Protein AF-A0A0M3KGX0-F1 (afdb_monomer_lite)

Secondary structure (DSSP, 8-state):
------------S----SS------HHHHHHHHHHHHHHHHHHHTT------------------TTTT--TTSTTS-------HHHHHHHHHHHHHHHHHHHHHHTT-S---TTS------S-----S--HHHHHHHH-HHHHHHHHHHHHHHHHHHTT-GGGHHHHHHHHHHHHHHTGGGHHHHHHHHHTT-

Structure (mmCIF, N/CA/C/O backbone):
data_AF-A0A0M3KGX0-F1
#
_entry.id   AF-A0A0M3KGX0-F1
#
loop_
_atom_site.group_PDB
_atom_site.id
_atom_site.type_symbol
_atom_site.label_atom_id
_atom_site.label_alt_id
_atom_site.label_comp_id
_atom_site.label_asym_id
_atom_site.label_entity_id
_atom_site.label_seq_id
_atom_site.pdbx_PDB_ins_code
_atom_site.Cartn_x
_atom_site.Cartn_y
_atom_site.Cartn_z
_atom_site.occupancy
_atom_site.B_iso_or_equiv
_atom_site.auth_seq_id
_atom_site.auth_comp_id
_atom_site.auth_asym_id
_atom_site.auth_atom_id
_atom_site.pdbx_PDB_model_num
ATOM 1 N N . MET A 1 1 ? 49.778 -1.539 -77.500 1.00 35.03 1 MET A N 1
ATOM 2 C CA . MET A 1 1 ? 50.797 -0.514 -77.799 1.00 35.03 1 MET A CA 1
ATOM 3 C C . MET A 1 1 ? 50.039 0.807 -77.758 1.00 35.03 1 MET A C 1
ATOM 5 O O . MET A 1 1 ? 49.103 0.927 -78.533 1.00 35.03 1 MET A O 1
ATOM 9 N N . SER A 1 2 ? 50.052 1.525 -76.624 1.00 33.16 2 SER A N 1
ATOM 10 C CA . SER A 1 2 ? 50.999 2.624 -76.301 1.00 33.16 2 SER A CA 1
ATOM 11 C C . SER A 1 2 ? 50.902 3.749 -77.341 1.00 33.16 2 SER A C 1
ATOM 13 O O . SER A 1 2 ? 50.907 3.455 -78.527 1.00 33.16 2 SER A O 1
ATOM 15 N N . ASP A 1 3 ? 50.888 5.039 -77.052 1.00 30.94 3 ASP A N 1
ATOM 16 C CA . ASP A 1 3 ? 50.922 5.850 -75.839 1.00 30.94 3 ASP A CA 1
ATOM 17 C C . ASP A 1 3 ? 50.819 7.296 -76.376 1.00 30.94 3 ASP A C 1
ATOM 19 O O . ASP A 1 3 ? 51.399 7.577 -77.419 1.00 30.94 3 ASP A O 1
ATOM 23 N N . THR A 1 4 ? 50.150 8.191 -75.646 1.00 39.16 4 THR A N 1
ATOM 24 C CA . THR A 1 4 ? 50.372 9.659 -75.628 1.00 39.16 4 THR A CA 1
ATOM 25 C C . THR A 1 4 ? 50.234 10.543 -76.887 1.00 39.16 4 THR A C 1
ATOM 27 O O . THR A 1 4 ? 50.700 10.245 -77.974 1.00 39.16 4 THR A O 1
ATOM 30 N N . GLU A 1 5 ? 49.694 11.742 -76.618 1.00 36.19 5 GLU A N 1
ATOM 31 C CA . GLU A 1 5 ? 49.796 12.999 -77.384 1.00 36.19 5 GLU A CA 1
ATOM 32 C C . GLU A 1 5 ? 48.920 13.165 -78.635 1.00 36.19 5 GLU A C 1
ATOM 34 O O . GLU A 1 5 ? 49.317 12.801 -79.728 1.00 36.19 5 GLU A O 1
ATOM 39 N N . VAL A 1 6 ? 47.780 13.860 -78.485 1.00 40.66 6 VAL A N 1
ATOM 40 C CA . VAL A 1 6 ? 47.602 15.207 -79.072 1.00 40.66 6 VAL A CA 1
ATOM 41 C C . VAL A 1 6 ? 46.699 16.023 -78.141 1.00 40.66 6 VAL A C 1
ATOM 43 O O . VAL A 1 6 ? 45.483 15.853 -78.065 1.00 40.66 6 VAL A O 1
ATOM 46 N N . VAL A 1 7 ? 47.350 16.892 -77.379 1.00 42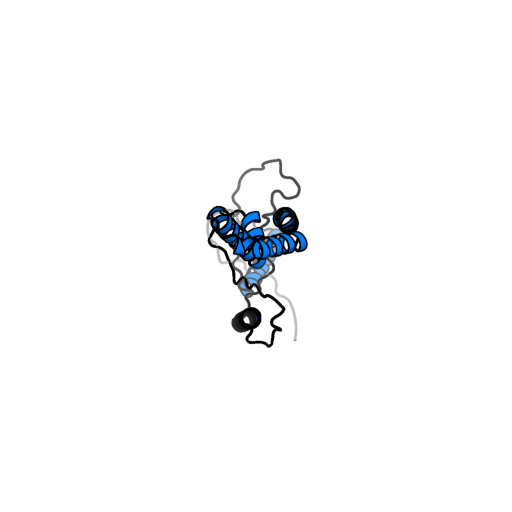.41 7 VAL A N 1
ATOM 47 C CA . VAL A 1 7 ? 46.766 18.057 -76.719 1.00 42.41 7 VAL A CA 1
ATOM 48 C C . VAL A 1 7 ? 46.557 19.122 -77.807 1.00 42.41 7 VAL A C 1
ATOM 50 O O . VAL A 1 7 ? 47.391 19.238 -78.697 1.00 42.41 7 VAL A O 1
ATOM 53 N N . VAL A 1 8 ? 45.497 19.926 -77.671 1.00 42.62 8 VAL A N 1
ATOM 54 C CA . VAL A 1 8 ? 45.170 21.134 -78.463 1.00 42.62 8 VAL A CA 1
ATOM 55 C C . VAL A 1 8 ? 44.548 20.887 -79.849 1.00 42.62 8 VAL A C 1
ATOM 57 O O . VAL A 1 8 ? 45.267 20.711 -80.818 1.00 42.62 8 VAL A O 1
ATOM 60 N N . ASP A 1 9 ? 43.213 20.952 -79.960 1.00 32.41 9 ASP A N 1
ATOM 61 C CA . ASP A 1 9 ? 42.569 21.922 -80.870 1.00 32.41 9 ASP A CA 1
ATOM 62 C C . ASP A 1 9 ? 41.029 21.945 -80.773 1.00 32.41 9 ASP A C 1
ATOM 64 O O . ASP A 1 9 ? 40.364 20.914 -80.839 1.00 32.41 9 ASP A O 1
ATOM 68 N N . GLY A 1 10 ? 40.486 23.164 -80.637 1.00 36.91 10 GLY A N 1
ATOM 69 C CA . GLY A 1 10 ? 39.091 23.569 -80.885 1.00 36.91 10 GLY A CA 1
ATOM 70 C C . GLY A 1 10 ? 38.057 23.125 -79.840 1.00 36.91 10 GLY A C 1
ATOM 71 O O . GLY A 1 10 ? 37.440 22.079 -79.974 1.00 36.91 10 GLY A O 1
ATOM 72 N N . VAL A 1 11 ? 37.723 23.849 -78.763 1.00 41.97 11 VAL A N 1
ATOM 73 C CA . VAL A 1 11 ? 37.538 25.306 -78.615 1.00 41.97 11 VAL A CA 1
ATOM 74 C C . VAL A 1 11 ? 36.956 25.942 -79.872 1.00 41.97 11 VAL A C 1
ATOM 76 O O . VAL A 1 11 ? 37.617 26.759 -80.481 1.00 41.97 11 VAL A O 1
ATOM 79 N N . ASP A 1 12 ? 35.763 25.518 -80.289 1.00 40.25 12 ASP A N 1
ATOM 80 C CA . ASP A 1 12 ? 34.835 26.351 -81.068 1.00 40.25 12 ASP A CA 1
ATOM 81 C C . ASP A 1 12 ? 33.535 25.588 -81.310 1.00 40.25 12 ASP A C 1
ATOM 83 O O . ASP A 1 12 ? 33.387 24.873 -82.298 1.00 40.25 12 ASP A O 1
ATOM 87 N N . LYS A 1 13 ? 32.599 25.713 -80.366 1.00 40.28 13 LYS A N 1
ATOM 88 C CA . LYS A 1 13 ? 31.140 25.704 -80.581 1.00 40.28 13 LYS A CA 1
ATOM 89 C C . LYS A 1 13 ? 30.462 25.569 -79.231 1.00 40.28 13 LYS A C 1
ATOM 91 O O . LYS A 1 13 ? 30.279 24.466 -78.737 1.00 40.28 13 LYS A O 1
ATOM 96 N N . LEU A 1 14 ? 30.133 26.718 -78.652 1.00 37.88 14 LEU A N 1
ATOM 97 C CA . LEU A 1 14 ? 28.932 26.996 -77.857 1.00 37.88 14 LEU A CA 1
ATOM 98 C C . LEU A 1 14 ? 29.085 28.437 -77.355 1.00 37.88 14 LEU A C 1
ATOM 100 O O . LEU A 1 14 ? 29.421 28.694 -76.205 1.00 37.88 14 LEU A O 1
ATOM 104 N N . GLN A 1 15 ? 28.906 29.392 -78.269 1.00 35.38 15 GLN A N 1
ATOM 105 C CA . GLN A 1 15 ? 28.692 30.781 -77.884 1.00 35.38 15 GLN A CA 1
ATOM 106 C C . GLN A 1 15 ? 27.232 30.917 -77.445 1.00 35.38 15 GLN A C 1
ATOM 108 O O . GLN A 1 15 ? 26.326 30.872 -78.276 1.00 35.38 15 GLN A O 1
ATOM 113 N N . LEU A 1 16 ? 27.012 31.091 -76.143 1.00 41.66 16 LEU A N 1
ATOM 114 C CA . LEU A 1 16 ? 25.777 31.651 -75.604 1.00 41.66 16 LEU A CA 1
ATOM 115 C C . LEU A 1 16 ? 26.066 33.090 -75.177 1.00 41.66 16 LEU A C 1
ATOM 117 O O . LEU A 1 16 ? 27.018 33.375 -74.457 1.00 41.66 16 LEU A O 1
ATOM 121 N N . HIS A 1 17 ? 25.270 34.005 -75.718 1.00 34.34 17 HIS A N 1
ATOM 122 C CA . HIS A 1 17 ? 25.366 35.439 -75.499 1.00 34.34 17 HIS A CA 1
ATOM 123 C C . HIS A 1 17 ? 24.958 35.810 -74.064 1.00 34.34 17 HIS A C 1
ATOM 125 O O . HIS A 1 17 ? 23.839 35.512 -73.655 1.00 34.34 17 HIS A O 1
ATOM 131 N N . GLY A 1 18 ? 25.823 36.546 -73.355 1.00 31.48 18 GLY A N 1
ATOM 132 C CA . GLY A 1 18 ? 25.433 37.383 -72.212 1.00 31.48 18 GLY A CA 1
ATOM 133 C C . GLY A 1 18 ? 26.230 37.180 -70.918 1.00 31.48 18 GLY A C 1
ATOM 134 O O . GLY A 1 18 ? 25.860 36.364 -70.089 1.00 31.48 18 GLY A O 1
ATOM 135 N N . GLY A 1 19 ? 27.242 38.030 -70.693 1.00 32.56 19 GLY A N 1
ATOM 136 C CA . GLY A 1 19 ? 27.666 38.446 -69.345 1.00 32.56 19 GLY A CA 1
ATOM 137 C C . GLY A 1 19 ? 28.838 37.702 -68.680 1.00 32.56 19 GLY A C 1
ATOM 138 O O . GLY A 1 19 ? 28.626 36.839 -67.845 1.00 32.56 19 GLY A O 1
ATOM 139 N N . LYS A 1 20 ? 30.074 38.162 -68.948 1.00 36.41 20 LYS A N 1
ATOM 140 C CA . LYS A 1 20 ? 31.321 37.953 -68.165 1.00 36.41 20 LYS A CA 1
ATOM 141 C C . LYS A 1 20 ? 31.563 36.525 -67.634 1.00 36.41 20 LYS A C 1
ATOM 143 O O . LYS A 1 20 ? 31.377 36.254 -66.449 1.00 36.41 20 LYS A O 1
ATOM 148 N N . ASP A 1 21 ? 32.165 35.684 -68.473 1.00 43.84 21 ASP A N 1
ATOM 149 C CA . ASP A 1 21 ? 32.795 34.418 -68.081 1.00 43.84 21 ASP A CA 1
ATOM 150 C C . ASP A 1 21 ? 33.940 34.634 -67.071 1.00 43.84 21 ASP A C 1
ATOM 152 O O . ASP A 1 21 ? 35.117 34.759 -67.425 1.00 43.84 21 ASP A O 1
ATOM 156 N N . LYS A 1 22 ? 33.626 34.651 -65.772 1.00 51.94 22 LYS A N 1
ATOM 157 C CA . LYS A 1 22 ? 34.631 34.368 -64.743 1.00 51.94 22 LYS A CA 1
ATOM 158 C C . LYS A 1 22 ? 34.926 32.872 -64.802 1.00 51.94 22 LYS A C 1
ATOM 160 O O . LYS A 1 22 ? 34.188 32.070 -64.240 1.00 51.94 22 LYS A O 1
ATOM 165 N N . LYS A 1 23 ? 36.018 32.491 -65.475 1.00 58.41 23 LYS A N 1
ATOM 166 C CA . LYS A 1 23 ? 36.598 31.147 -65.338 1.00 58.41 23 LYS A CA 1
ATOM 167 C C . LYS A 1 23 ? 36.816 30.875 -63.845 1.00 58.41 23 LYS A C 1
ATOM 169 O O . LYS A 1 23 ? 37.651 31.531 -63.224 1.00 58.41 23 LYS A O 1
ATOM 174 N N . LEU A 1 24 ? 36.043 29.944 -63.286 1.00 61.84 24 LEU A N 1
ATOM 175 C CA . LEU A 1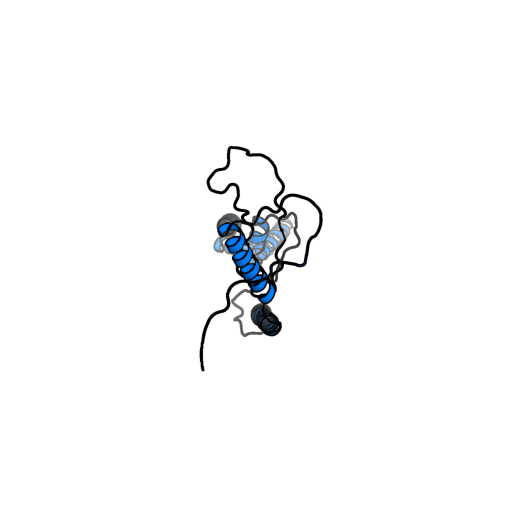 24 ? 36.152 29.515 -61.892 1.00 61.84 24 LEU A CA 1
ATOM 176 C C . LEU A 1 24 ? 37.598 29.093 -61.599 1.00 61.84 24 LEU A C 1
ATOM 178 O O . LEU A 1 24 ? 38.216 28.341 -62.357 1.00 61.84 24 LEU A O 1
ATOM 182 N N . SER A 1 25 ? 38.153 29.602 -60.501 1.00 73.81 25 SER A N 1
ATOM 183 C CA . SER A 1 25 ? 39.514 29.289 -60.070 1.00 73.81 25 SER A CA 1
ATOM 184 C C . SER A 1 25 ? 39.669 27.780 -59.854 1.00 73.81 25 SER A C 1
ATOM 186 O O . SER A 1 25 ? 38.735 27.110 -59.412 1.00 73.81 25 SER A O 1
ATOM 188 N N . ARG A 1 26 ? 40.872 27.222 -60.066 1.00 69.06 26 ARG A N 1
ATOM 189 C CA . ARG A 1 26 ? 41.179 25.803 -59.760 1.00 69.06 26 ARG A CA 1
ATOM 190 C C . ARG A 1 26 ? 40.734 25.396 -58.348 1.00 69.06 26 ARG A C 1
ATOM 192 O O . ARG A 1 26 ? 40.364 24.248 -58.118 1.00 69.06 26 ARG A O 1
ATOM 199 N N . LYS A 1 27 ? 40.753 26.343 -57.405 1.00 64.44 27 LYS A N 1
ATOM 200 C CA . LYS A 1 27 ? 40.299 26.143 -56.024 1.00 64.44 27 LYS A CA 1
ATOM 201 C C . LYS A 1 27 ? 38.776 25.998 -55.920 1.00 64.44 27 LYS A C 1
ATOM 203 O O . LYS A 1 27 ? 38.302 25.178 -55.141 1.00 64.44 27 LYS A O 1
ATOM 208 N N . GLU A 1 28 ? 38.024 26.756 -56.712 1.00 71.62 28 GLU A N 1
ATOM 209 C CA . GLU A 1 28 ? 36.558 26.709 -56.762 1.00 71.62 28 GLU A CA 1
ATOM 210 C C . GLU A 1 28 ? 36.083 25.447 -57.479 1.00 71.62 28 GLU A C 1
ATOM 212 O O . GLU A 1 28 ? 35.211 24.756 -56.961 1.00 71.62 28 GLU A O 1
ATOM 217 N N . LEU A 1 29 ? 36.743 25.067 -58.581 1.00 71.12 29 LEU A N 1
ATOM 218 C CA . LEU A 1 29 ? 36.466 23.813 -59.286 1.00 71.12 29 LEU A CA 1
ATOM 219 C C . LEU A 1 29 ? 36.665 22.591 -58.378 1.00 71.12 29 LEU A C 1
ATOM 221 O O . LEU A 1 29 ? 35.805 21.716 -58.314 1.00 71.12 29 LEU A O 1
ATOM 225 N N . LYS A 1 30 ? 37.769 22.560 -57.618 1.00 71.12 30 LYS A N 1
ATOM 226 C CA . LYS A 1 30 ? 38.059 21.470 -56.675 1.00 71.12 30 LYS A CA 1
ATOM 227 C C . LYS A 1 30 ? 37.058 21.426 -55.516 1.00 71.12 30 LYS A C 1
ATOM 229 O O . LYS A 1 30 ? 36.710 20.345 -55.049 1.00 71.12 30 LYS A O 1
ATOM 234 N N . LYS A 1 31 ? 36.575 22.586 -55.056 1.00 78.12 31 LYS A N 1
ATOM 235 C CA . LYS A 1 31 ? 35.535 22.673 -54.019 1.00 78.12 31 LYS A CA 1
ATOM 236 C C . LYS A 1 31 ? 34.187 22.163 -54.541 1.00 78.12 31 LYS A C 1
ATOM 238 O O . LYS A 1 31 ? 33.501 21.450 -53.818 1.00 78.12 31 LYS A O 1
ATOM 243 N N . LEU A 1 32 ? 33.846 22.475 -55.791 1.00 70.94 32 LEU A N 1
ATOM 244 C CA . LEU A 1 32 ? 32.617 22.023 -56.447 1.00 70.94 32 LEU A CA 1
ATOM 245 C C . LEU A 1 32 ? 32.617 20.512 -56.698 1.00 70.94 32 LEU A C 1
ATOM 247 O O . LEU A 1 32 ? 31.631 19.852 -56.394 1.00 70.94 32 LEU A O 1
ATOM 251 N N . GLN A 1 33 ? 33.737 19.958 -57.169 1.00 72.56 33 GLN A N 1
ATOM 252 C CA . GLN A 1 33 ? 33.892 18.511 -57.347 1.00 72.56 33 GLN A CA 1
ATOM 253 C C . GLN A 1 33 ? 33.759 17.762 -56.021 1.00 72.56 33 GLN A C 1
ATOM 255 O O . GLN A 1 33 ? 32.994 16.809 -55.934 1.00 72.56 33 GLN A O 1
ATOM 260 N N . LYS A 1 34 ? 34.421 18.246 -54.964 1.00 74.56 34 LYS A N 1
ATOM 261 C CA . LYS A 1 34 ? 34.350 17.620 -53.638 1.00 74.56 34 LYS A CA 1
ATOM 262 C C . LYS A 1 34 ? 32.949 17.707 -53.020 1.00 74.56 34 LYS A C 1
ATOM 264 O O . LYS A 1 34 ? 32.530 16.791 -52.322 1.00 74.56 34 LYS A O 1
ATOM 269 N N . LYS A 1 35 ? 32.219 18.797 -53.286 1.00 75.00 35 LYS A N 1
ATOM 270 C CA . LYS A 1 35 ? 30.820 18.960 -52.861 1.00 75.00 35 LYS A CA 1
ATOM 271 C C . LYS A 1 35 ? 29.890 18.010 -53.624 1.00 75.00 35 LYS A C 1
ATOM 273 O O . LYS A 1 35 ? 29.049 17.383 -52.997 1.00 75.00 35 LYS A O 1
ATOM 278 N N . ALA A 1 36 ? 30.088 17.852 -54.933 1.00 73.50 36 ALA A N 1
ATOM 279 C CA . ALA A 1 36 ? 29.306 16.935 -55.761 1.00 73.50 36 ALA A CA 1
ATOM 280 C C . ALA A 1 36 ? 29.567 15.455 -55.426 1.00 73.50 36 ALA A C 1
ATOM 282 O O . ALA A 1 36 ? 28.637 14.655 -55.435 1.00 73.50 36 ALA A O 1
ATOM 283 N N . GLU A 1 37 ? 30.810 15.083 -55.104 1.00 74.31 37 GLU A N 1
ATOM 284 C CA . GLU A 1 37 ? 31.136 13.734 -54.618 1.00 74.31 37 GLU A CA 1
ATOM 285 C C . GLU A 1 37 ? 30.447 13.437 -53.286 1.00 74.31 37 GLU A C 1
ATOM 287 O O . GLU A 1 37 ? 29.795 12.404 -53.167 1.00 74.31 37 GLU A O 1
ATOM 292 N N . TYR A 1 38 ? 30.520 14.366 -52.329 1.00 71.75 38 TYR A N 1
ATOM 293 C CA . TYR A 1 38 ? 29.843 14.230 -51.040 1.00 71.75 38 TYR A CA 1
ATOM 294 C C . TYR A 1 38 ? 28.322 14.117 -51.203 1.00 71.75 38 TYR A C 1
ATOM 296 O O . TYR A 1 38 ? 27.703 13.236 -50.625 1.00 71.75 38 TYR A O 1
ATOM 304 N N . GLU A 1 39 ? 27.710 14.955 -52.040 1.00 68.50 39 GLU A N 1
ATOM 305 C CA . GLU A 1 39 ? 26.267 14.911 -52.302 1.00 68.50 39 GLU A CA 1
ATOM 306 C C . GLU A 1 39 ? 25.841 13.587 -52.954 1.00 68.50 39 GLU A C 1
ATOM 308 O O . GLU A 1 39 ? 24.834 12.996 -52.566 1.00 68.50 39 GLU A O 1
ATOM 313 N N . LYS A 1 40 ? 26.650 13.059 -53.880 1.00 70.69 40 LYS A N 1
ATOM 314 C CA . LYS A 1 40 ? 26.420 11.748 -54.497 1.00 70.69 40 LYS A CA 1
ATOM 315 C C . LYS A 1 40 ? 26.564 10.601 -53.493 1.00 70.69 40 LYS A C 1
ATOM 317 O O . LYS A 1 40 ? 25.818 9.629 -53.579 1.00 70.69 40 LYS A O 1
ATOM 322 N N . GLU A 1 41 ? 27.493 10.713 -52.549 1.00 65.50 41 GLU A N 1
ATOM 323 C CA . GLU A 1 41 ? 27.697 9.745 -51.467 1.00 65.50 41 GLU A CA 1
ATOM 324 C C . GLU A 1 41 ? 26.542 9.777 -50.452 1.00 65.50 41 GLU A C 1
ATOM 326 O O . GLU A 1 41 ? 26.008 8.726 -50.098 1.00 65.50 41 GLU A O 1
ATOM 331 N N . VAL A 1 42 ? 26.074 10.970 -50.066 1.00 64.88 42 VAL A N 1
ATOM 332 C CA . VAL A 1 42 ? 24.893 11.134 -49.202 1.00 64.88 42 VAL A CA 1
ATOM 333 C C . VAL A 1 42 ? 23.629 10.602 -49.888 1.00 64.88 42 VAL A C 1
ATOM 335 O O . VAL A 1 42 ? 22.834 9.909 -49.252 1.00 64.88 42 VAL A O 1
ATOM 338 N N . MET A 1 43 ? 23.474 10.839 -51.194 1.00 65.69 43 MET A N 1
ATOM 339 C CA . MET A 1 43 ? 22.344 10.330 -51.976 1.00 65.69 43 MET A CA 1
ATOM 340 C C . MET A 1 43 ? 22.384 8.801 -52.137 1.00 65.69 43 MET A C 1
ATOM 342 O O . MET A 1 43 ? 21.350 8.145 -52.033 1.00 65.69 43 MET A O 1
ATOM 346 N N . ALA A 1 44 ? 23.569 8.209 -52.333 1.00 65.62 44 ALA A N 1
ATOM 347 C CA . ALA A 1 44 ? 23.747 6.754 -52.386 1.00 65.62 44 ALA A CA 1
ATOM 348 C C . ALA A 1 44 ? 23.450 6.065 -51.039 1.00 65.62 44 ALA A C 1
ATOM 350 O O . ALA A 1 44 ? 23.068 4.896 -51.017 1.00 65.62 44 ALA A O 1
ATOM 351 N N . MET A 1 45 ? 23.587 6.796 -49.930 1.00 57.69 45 MET A N 1
ATOM 352 C CA . MET A 1 45 ? 23.268 6.353 -48.568 1.00 57.69 45 MET A CA 1
ATOM 353 C C . MET A 1 45 ? 21.823 6.681 -48.141 1.00 57.69 45 MET A C 1
ATOM 355 O O . MET A 1 45 ? 21.454 6.427 -46.996 1.00 57.69 45 MET A O 1
ATOM 359 N N . GLY A 1 46 ? 20.992 7.214 -49.048 1.00 48.28 46 GLY A N 1
ATOM 360 C CA . GLY A 1 46 ? 19.566 7.472 -48.813 1.00 48.28 46 GLY A CA 1
ATOM 361 C C . GLY A 1 46 ? 19.247 8.736 -48.004 1.00 48.28 46 GLY A C 1
ATOM 362 O O . GLY A 1 46 ? 18.126 8.864 -47.515 1.00 48.28 46 GLY A O 1
ATOM 363 N N . GLY A 1 47 ? 20.201 9.661 -47.847 1.00 52.59 47 GLY A N 1
ATOM 364 C CA . GLY A 1 47 ? 19.985 10.958 -47.196 1.00 52.59 47 GLY A CA 1
ATOM 365 C C . GLY A 1 47 ? 19.491 12.039 -48.166 1.00 52.59 47 GLY A C 1
ATOM 366 O O . GLY A 1 47 ? 19.873 12.052 -49.336 1.00 52.59 47 GLY A O 1
ATOM 367 N N . HIS A 1 48 ? 18.668 12.972 -47.679 1.00 43.25 48 HIS A N 1
ATOM 368 C CA . HIS A 1 48 ? 18.279 14.183 -48.411 1.00 43.25 48 HIS A CA 1
ATOM 369 C C . HIS A 1 48 ? 19.204 15.339 -47.994 1.00 43.25 48 HIS A C 1
ATOM 371 O O . HIS A 1 48 ? 19.359 15.597 -46.802 1.00 43.25 48 HIS A O 1
ATOM 377 N N . VAL A 1 49 ? 19.843 16.014 -48.955 1.00 49.72 49 VAL A N 1
ATOM 378 C CA . VAL A 1 49 ? 20.671 17.204 -48.691 1.00 49.72 49 VAL A CA 1
ATOM 379 C C . VAL A 1 49 ? 19.825 18.443 -48.968 1.00 49.72 49 VAL A C 1
ATOM 381 O O . VAL A 1 49 ? 19.499 18.714 -50.124 1.00 49.72 49 VAL A O 1
ATOM 384 N N . ASP A 1 50 ? 19.470 19.199 -47.929 1.00 46.72 50 ASP A N 1
ATOM 385 C CA . ASP A 1 50 ? 18.836 20.504 -48.111 1.00 46.72 50 ASP A CA 1
ATOM 386 C C . ASP A 1 50 ? 19.859 21.490 -48.686 1.00 46.72 50 ASP A C 1
ATOM 388 O O . ASP A 1 50 ? 20.923 21.759 -48.118 1.00 46.72 50 ASP A O 1
ATOM 392 N N . ARG A 1 51 ? 19.555 22.009 -49.876 1.00 46.72 51 ARG A N 1
ATOM 393 C CA . ARG A 1 51 ? 20.399 22.975 -50.574 1.00 46.72 51 ARG A CA 1
ATOM 394 C C . ARG A 1 51 ? 20.217 24.342 -49.924 1.00 46.72 51 ARG A C 1
ATOM 396 O O . ARG A 1 51 ? 19.306 25.078 -50.278 1.00 46.72 51 ARG A O 1
ATOM 403 N N . GLN A 1 52 ? 21.099 24.686 -48.992 1.00 41.56 52 GLN A N 1
ATOM 404 C CA . GLN A 1 52 ? 21.169 26.045 -48.465 1.00 41.56 52 GLN A CA 1
ATOM 405 C C . GLN A 1 52 ? 21.673 26.978 -49.581 1.00 41.56 52 GLN A C 1
ATOM 407 O O . GLN A 1 52 ? 22.810 26.848 -50.046 1.00 41.56 52 GLN A O 1
ATOM 412 N N . GLU A 1 53 ? 20.793 27.847 -50.081 1.00 34.03 53 GLU A N 1
ATOM 413 C CA . GLU A 1 53 ? 21.173 28.984 -50.919 1.00 34.03 53 GLU A CA 1
ATOM 414 C C . GLU A 1 53 ? 21.806 30.046 -50.013 1.00 34.03 53 GLU A C 1
ATOM 416 O O . GLU A 1 53 ? 21.232 30.425 -48.992 1.00 34.03 53 GLU A O 1
ATOM 421 N N . ASP A 1 54 ? 23.026 30.468 -50.350 1.00 34.91 54 ASP A N 1
ATOM 422 C CA . ASP A 1 54 ? 23.767 31.481 -49.602 1.00 34.91 54 ASP A CA 1
ATOM 423 C C . ASP A 1 54 ? 23.084 32.851 -49.791 1.00 34.91 54 ASP A C 1
ATOM 425 O O . ASP A 1 54 ? 23.357 33.553 -50.768 1.00 34.91 54 ASP A O 1
ATOM 429 N N . ASP A 1 55 ? 22.189 33.226 -48.871 1.00 32.69 55 ASP A N 1
ATOM 430 C CA . ASP A 1 55 ? 21.646 34.584 -48.794 1.00 32.69 55 ASP A CA 1
ATOM 431 C C . ASP A 1 55 ? 22.683 35.545 -48.195 1.00 32.69 55 ASP A C 1
ATOM 433 O O . ASP A 1 55 ? 23.348 35.293 -47.185 1.00 32.69 55 ASP A O 1
ATOM 437 N N . SER A 1 56 ? 22.848 36.665 -48.880 1.00 39.19 56 SER A N 1
ATOM 438 C CA . SER A 1 56 ? 23.768 37.739 -48.555 1.00 39.19 56 SER A CA 1
ATOM 439 C C . SER A 1 56 ? 23.206 38.613 -47.434 1.00 39.19 56 SER A C 1
ATOM 441 O O . SER A 1 56 ? 22.318 39.421 -47.688 1.00 39.19 56 SER A O 1
ATOM 443 N N . GLY A 1 57 ? 23.767 38.555 -46.222 1.00 32.59 57 GLY A N 1
ATOM 444 C CA . GLY A 1 57 ? 23.349 39.500 -45.182 1.00 32.59 57 GLY A CA 1
ATOM 445 C C . GLY A 1 57 ? 24.050 39.391 -43.831 1.00 32.59 57 GLY A C 1
ATOM 446 O O . GLY A 1 57 ? 23.820 38.465 -43.073 1.00 32.59 57 GLY A O 1
ATOM 447 N N . GLU A 1 58 ? 24.832 40.430 -43.528 1.00 32.53 58 GLU A N 1
ATOM 448 C CA . GLU A 1 58 ? 25.087 40.995 -42.193 1.00 32.53 58 GLU A CA 1
ATOM 449 C C . GLU A 1 58 ? 25.919 40.207 -41.158 1.00 32.53 58 GLU A C 1
ATOM 451 O O . GLU A 1 58 ? 25.502 39.253 -40.508 1.00 32.53 58 GLU A O 1
ATOM 456 N N . LYS A 1 59 ? 27.117 40.750 -40.895 1.00 44.22 59 LYS A N 1
ATOM 457 C CA . LYS A 1 59 ? 27.897 40.485 -39.683 1.00 44.22 59 LYS A CA 1
ATOM 458 C C . LYS A 1 59 ? 27.152 41.041 -38.465 1.00 44.22 59 LYS A C 1
ATOM 460 O O . LYS A 1 59 ? 27.046 42.258 -38.329 1.00 44.22 59 LYS A O 1
ATOM 465 N N . LYS A 1 60 ? 26.750 40.171 -37.537 1.00 35.66 60 LYS A N 1
ATOM 466 C CA . LYS A 1 60 ? 26.527 40.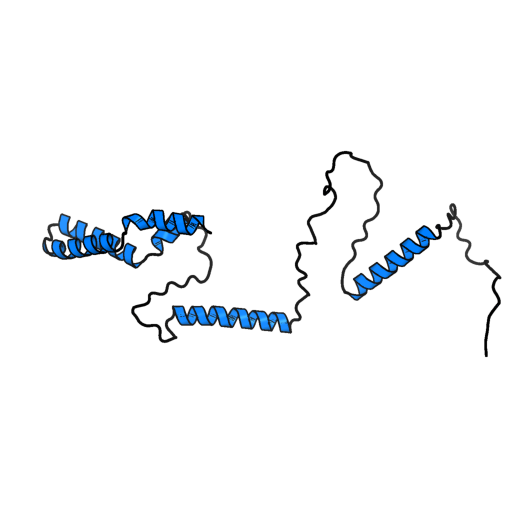550 -36.136 1.00 35.66 60 LYS A CA 1
ATOM 467 C C . LYS A 1 60 ? 27.627 39.963 -35.262 1.00 35.66 60 LYS A C 1
ATOM 469 O O . LYS A 1 60 ? 27.864 38.759 -35.241 1.00 35.66 60 LYS A O 1
ATOM 474 N N . GLU A 1 61 ? 28.331 40.864 -34.592 1.00 42.34 61 GLU A N 1
ATOM 475 C CA . GLU A 1 61 ? 29.307 40.574 -33.551 1.00 42.34 61 GLU A CA 1
ATOM 476 C C . GLU A 1 61 ? 28.590 40.056 -32.298 1.00 42.34 61 GLU A C 1
ATOM 478 O O . GLU A 1 61 ? 27.536 40.569 -31.926 1.00 42.34 61 GLU A O 1
ATOM 483 N N . GLY A 1 62 ? 29.183 39.058 -31.637 1.00 46.78 62 GLY A N 1
ATOM 484 C CA . GLY A 1 62 ? 28.730 38.569 -30.333 1.00 46.78 62 GLY A CA 1
ATOM 485 C C . GLY A 1 62 ? 28.181 37.147 -30.359 1.00 46.78 62 GLY A C 1
ATOM 486 O O . GLY A 1 62 ? 27.002 36.923 -30.116 1.00 46.78 62 GLY A O 1
ATOM 487 N N . GLY A 1 63 ? 29.048 36.168 -30.607 1.00 35.62 63 GLY A N 1
ATOM 488 C CA . GLY A 1 63 ? 28.716 34.759 -30.443 1.00 35.62 63 GLY A CA 1
ATOM 489 C C . GLY A 1 63 ? 29.911 34.021 -29.865 1.00 35.62 63 GLY A C 1
ATOM 490 O O . GLY A 1 63 ? 30.946 33.928 -30.519 1.00 35.62 63 GLY A O 1
ATOM 491 N N . GLY A 1 64 ? 29.794 33.537 -28.626 1.00 48.38 64 GLY A N 1
ATOM 492 C CA . GLY A 1 64 ? 30.797 32.663 -28.017 1.00 48.38 64 GLY A CA 1
ATOM 493 C C . GLY A 1 64 ? 31.038 31.404 -28.857 1.00 48.38 64 GLY A C 1
ATOM 494 O O . GLY A 1 64 ? 30.308 31.131 -29.811 1.00 48.38 64 GLY A O 1
ATOM 495 N N . ILE A 1 65 ? 32.070 30.638 -28.496 1.00 48.59 65 ILE A N 1
ATOM 496 C CA . ILE A 1 65 ? 32.486 29.394 -29.164 1.00 48.59 65 ILE A CA 1
ATOM 497 C C . ILE A 1 65 ? 31.316 28.387 -29.119 1.00 48.59 65 ILE A C 1
ATOM 499 O O . ILE A 1 65 ? 31.205 27.608 -28.183 1.00 48.59 65 ILE A O 1
ATOM 503 N N . GLY A 1 66 ? 30.382 28.463 -30.068 1.00 52.22 66 GLY A N 1
ATOM 504 C CA . GLY A 1 66 ? 29.128 27.700 -30.034 1.00 52.22 66 GLY A CA 1
ATOM 505 C C . GLY A 1 66 ? 27.905 28.396 -30.638 1.00 52.22 66 GLY A C 1
ATOM 506 O O . GLY A 1 66 ? 26.917 27.724 -30.898 1.00 52.22 66 GLY A O 1
ATOM 507 N N . ALA A 1 67 ? 27.957 29.698 -30.945 1.00 47.72 67 ALA A N 1
ATOM 508 C CA . ALA A 1 67 ? 26.798 30.452 -31.451 1.00 47.72 67 ALA A CA 1
ATOM 509 C C . ALA A 1 67 ? 26.303 30.068 -32.867 1.00 47.72 67 ALA A C 1
ATOM 511 O O . ALA A 1 67 ? 25.340 30.650 -33.351 1.00 47.72 67 ALA A O 1
ATOM 512 N N . GLY A 1 68 ? 26.948 29.104 -33.531 1.00 47.81 68 GLY A N 1
ATOM 513 C CA . GLY A 1 68 ? 26.528 28.567 -34.832 1.00 47.81 68 GLY A CA 1
ATOM 514 C C . GLY A 1 68 ? 26.450 27.041 -34.879 1.00 47.81 68 GLY A C 1
ATOM 515 O O . GLY A 1 68 ? 26.325 26.477 -35.960 1.00 47.81 68 GLY A O 1
ATOM 516 N N . ALA A 1 69 ? 26.569 26.360 -33.735 1.00 50.19 69 ALA A N 1
ATOM 517 C CA . ALA A 1 69 ? 26.330 24.927 -33.667 1.00 50.19 69 ALA A CA 1
ATOM 518 C C . ALA A 1 69 ? 24.849 24.722 -33.351 1.00 50.19 69 ALA A C 1
ATOM 520 O O . ALA A 1 69 ? 24.449 24.758 -32.188 1.00 50.19 69 ALA A O 1
ATOM 521 N N . GLU A 1 70 ? 24.026 24.526 -34.381 1.00 52.88 70 GLU A N 1
ATOM 522 C CA . GLU A 1 70 ? 22.731 23.893 -34.166 1.00 52.88 70 GLU A CA 1
ATOM 523 C C . GLU A 1 70 ? 22.991 22.552 -33.473 1.00 52.88 70 GLU A C 1
ATOM 525 O O . GLU A 1 70 ? 23.551 21.614 -34.044 1.00 52.88 70 GLU A O 1
ATOM 530 N N . LEU A 1 71 ? 22.611 22.497 -32.198 1.00 53.19 71 LEU A N 1
ATOM 531 C CA . LEU A 1 71 ? 22.585 21.338 -31.305 1.00 53.19 71 LEU A CA 1
ATOM 532 C C . LEU A 1 71 ? 21.546 20.298 -31.783 1.00 53.19 71 LEU A C 1
ATOM 534 O O . LEU A 1 71 ? 20.761 19.779 -30.999 1.00 53.19 71 LEU A O 1
ATOM 538 N N . GLY A 1 72 ? 21.495 20.025 -33.088 1.00 52.94 72 GLY A N 1
ATOM 539 C CA . GLY A 1 72 ? 20.413 19.286 -33.737 1.00 52.94 72 GLY A CA 1
ATOM 540 C C . GLY A 1 72 ? 20.770 17.877 -34.209 1.00 52.94 72 GLY A C 1
ATOM 541 O O . GLY A 1 72 ? 19.865 17.100 -34.487 1.00 52.94 72 GLY A O 1
ATOM 542 N N . GLY A 1 73 ? 22.054 17.509 -34.293 1.00 52.34 73 GLY A N 1
ATOM 543 C CA . GLY A 1 73 ? 22.446 16.240 -34.930 1.00 52.34 73 GLY A CA 1
ATOM 544 C C . GLY A 1 73 ? 23.383 15.337 -34.134 1.00 52.34 73 GLY A C 1
ATOM 545 O O . GLY A 1 73 ? 23.306 14.121 -34.270 1.00 52.34 73 GLY A O 1
ATOM 546 N N . GLN A 1 74 ? 24.262 15.880 -33.284 1.00 53.19 74 GLN A N 1
ATOM 547 C CA . GLN A 1 74 ? 25.299 15.056 -32.638 1.00 53.19 74 GLN A CA 1
ATOM 548 C C . GLN A 1 74 ? 24.825 14.236 -31.424 1.00 53.19 74 GLN A C 1
ATOM 550 O O . GLN A 1 74 ? 25.550 13.342 -30.997 1.00 53.19 74 GLN A O 1
ATOM 555 N N . PHE A 1 75 ? 23.620 14.482 -30.895 1.00 38.22 75 PHE A N 1
ATOM 556 C CA . PHE A 1 75 ? 22.982 13.622 -29.881 1.00 38.22 75 PHE A CA 1
ATOM 557 C C . PHE A 1 75 ? 21.940 12.662 -30.464 1.00 38.22 75 PHE A C 1
ATOM 559 O O . PHE A 1 75 ? 21.432 11.798 -29.746 1.00 38.22 75 PHE A O 1
ATOM 566 N N . ALA A 1 76 ? 21.647 12.758 -31.763 1.00 51.62 76 ALA A N 1
ATOM 567 C CA . ALA A 1 76 ? 20.899 11.722 -32.445 1.00 51.62 76 ALA A CA 1
ATOM 568 C C . ALA A 1 76 ? 21.844 10.532 -32.629 1.00 51.62 76 ALA A C 1
ATOM 570 O O . ALA A 1 76 ? 22.549 10.416 -33.631 1.00 51.62 76 ALA A O 1
ATOM 571 N N . VAL A 1 77 ? 21.873 9.646 -31.625 1.00 52.03 77 VAL A N 1
ATOM 572 C CA . VAL A 1 77 ? 22.236 8.239 -31.821 1.00 52.03 77 VAL A CA 1
ATOM 573 C C . VAL A 1 77 ? 21.673 7.846 -33.174 1.00 52.03 77 VAL A C 1
ATOM 575 O O . VAL A 1 77 ? 20.470 7.995 -33.390 1.00 52.03 77 VAL A O 1
ATOM 578 N N . SER A 1 78 ? 22.537 7.408 -34.091 1.00 51.94 78 SER A N 1
ATOM 579 C CA . SER A 1 78 ? 22.103 6.900 -35.380 1.00 51.94 78 SER A CA 1
ATOM 580 C C . SER A 1 78 ? 21.103 5.784 -35.103 1.00 51.94 78 SER A C 1
ATOM 582 O O . SER A 1 78 ? 21.482 4.646 -34.816 1.00 51.94 78 SER A O 1
ATOM 584 N N . GLN A 1 79 ? 19.813 6.093 -35.178 1.00 51.81 79 GLN A N 1
ATOM 585 C CA . GLN A 1 79 ? 18.833 5.082 -35.485 1.00 51.81 79 GLN A CA 1
ATOM 586 C C . GLN A 1 79 ? 19.127 4.737 -36.938 1.00 51.81 79 GLN A C 1
ATOM 588 O O . GLN A 1 79 ? 18.543 5.292 -37.862 1.00 51.81 79 GLN A O 1
ATOM 593 N N . GLN A 1 80 ? 20.121 3.861 -37.133 1.00 57.19 80 GLN A N 1
ATOM 594 C CA . GLN A 1 80 ? 20.169 3.006 -38.305 1.00 57.19 80 GLN A CA 1
ATOM 595 C C . GLN A 1 80 ? 18.730 2.551 -38.491 1.00 57.19 80 GLN A C 1
ATOM 597 O O . GLN A 1 80 ? 18.162 2.013 -37.537 1.00 57.19 80 GLN A O 1
ATOM 602 N N . ALA A 1 81 ? 18.118 2.879 -39.630 1.00 56.06 81 ALA A N 1
ATOM 603 C CA . ALA A 1 81 ? 16.770 2.440 -39.942 1.00 56.06 81 ALA A CA 1
ATOM 604 C C . ALA A 1 81 ? 16.764 0.921 -39.767 1.00 56.06 81 ALA A C 1
ATOM 606 O O . ALA A 1 81 ? 17.334 0.185 -40.575 1.00 56.06 81 ALA A O 1
ATOM 607 N N . LYS A 1 82 ? 16.254 0.470 -38.618 1.00 57.31 82 LYS A N 1
ATOM 608 C CA . LYS A 1 82 ? 16.314 -0.929 -38.222 1.00 57.31 82 LYS A CA 1
ATOM 609 C C . LYS A 1 82 ? 15.535 -1.671 -39.287 1.00 57.31 82 LYS A C 1
ATOM 611 O O . LYS A 1 82 ? 14.419 -1.270 -39.619 1.00 57.31 82 LYS A O 1
ATOM 616 N N . SER A 1 83 ? 16.133 -2.712 -39.863 1.00 64.25 83 SER A N 1
ATOM 617 C CA . SER A 1 83 ? 15.413 -3.511 -40.851 1.00 64.25 83 SER A CA 1
ATOM 618 C C . SER A 1 83 ? 14.107 -4.004 -40.223 1.00 64.25 83 SER A C 1
ATOM 620 O O . SER A 1 83 ? 14.037 -4.194 -39.007 1.00 64.25 83 SER A O 1
ATOM 622 N N . VAL A 1 84 ? 13.069 -4.228 -41.031 1.00 63.50 84 VAL A N 1
ATOM 623 C CA . VAL A 1 84 ? 11.774 -4.730 -40.536 1.00 63.50 84 VAL A CA 1
ATOM 624 C C . VAL A 1 84 ? 11.971 -5.958 -39.631 1.00 63.50 84 VAL A C 1
ATOM 626 O O . VAL A 1 84 ? 11.356 -6.045 -38.579 1.00 63.50 84 VAL A O 1
ATOM 629 N N . ALA A 1 85 ? 12.938 -6.827 -39.945 1.00 61.81 85 ALA A N 1
ATOM 630 C CA . ALA A 1 85 ? 13.307 -7.969 -39.110 1.00 61.81 85 ALA A CA 1
ATOM 631 C C . ALA A 1 85 ? 13.903 -7.589 -37.737 1.00 61.81 85 ALA A C 1
ATOM 633 O O . ALA A 1 85 ? 13.606 -8.251 -36.746 1.00 61.81 85 ALA A O 1
ATOM 634 N N . GLN A 1 86 ? 14.714 -6.529 -37.648 1.00 60.84 86 GLN A N 1
ATOM 635 C CA . GLN A 1 86 ? 15.228 -6.015 -36.370 1.00 60.84 86 GLN A CA 1
ATOM 636 C C . GLN A 1 86 ? 14.140 -5.318 -35.541 1.00 60.84 86 GLN A C 1
ATOM 638 O O . GLN A 1 86 ? 14.159 -5.427 -34.317 1.00 60.84 86 GLN A O 1
ATOM 643 N N . MET A 1 87 ? 13.185 -4.634 -36.183 1.00 60.53 87 MET A N 1
ATOM 644 C CA . MET A 1 87 ? 12.004 -4.072 -35.510 1.00 60.53 87 MET A CA 1
ATOM 645 C C . MET A 1 87 ? 11.115 -5.184 -34.942 1.00 60.53 87 MET A C 1
ATOM 647 O O . MET A 1 87 ? 10.802 -5.146 -33.758 1.00 60.53 87 MET A O 1
ATOM 651 N N . THR A 1 88 ? 10.818 -6.231 -35.720 1.00 60.62 88 THR A N 1
ATOM 652 C CA . THR A 1 88 ? 10.030 -7.385 -35.251 1.00 60.62 88 THR A CA 1
ATOM 653 C C . THR A 1 88 ? 10.747 -8.170 -34.146 1.00 60.62 88 THR A C 1
ATOM 655 O O . THR A 1 88 ? 10.121 -8.612 -33.189 1.00 60.62 88 THR A O 1
ATOM 658 N N . GLN A 1 89 ? 12.075 -8.328 -34.216 1.00 59.09 89 GLN A N 1
ATOM 659 C CA . GLN A 1 89 ? 12.849 -8.949 -33.130 1.00 59.09 89 GLN A CA 1
ATOM 660 C C . GLN A 1 89 ? 12.829 -8.116 -31.841 1.00 59.09 89 GLN A C 1
ATOM 662 O O . GLN A 1 89 ? 12.795 -8.686 -30.751 1.00 59.09 89 GLN A O 1
ATOM 667 N N . LEU A 1 90 ? 12.831 -6.784 -31.949 1.00 57.03 90 LEU A N 1
ATOM 668 C CA . LEU A 1 90 ? 12.701 -5.890 -30.799 1.00 57.03 90 LEU A CA 1
ATOM 669 C C . LEU A 1 90 ? 11.278 -5.874 -30.228 1.00 57.03 90 LEU A C 1
ATOM 671 O O . LEU A 1 90 ? 11.147 -5.909 -29.009 1.00 57.03 90 LEU A O 1
ATOM 675 N N . GLU A 1 91 ? 10.236 -5.894 -31.063 1.00 58.84 91 GLU A N 1
ATOM 676 C CA . GLU A 1 91 ? 8.842 -6.053 -30.615 1.00 58.84 91 GLU A CA 1
ATOM 677 C C . GLU A 1 91 ? 8.652 -7.368 -29.853 1.00 58.84 91 GLU A C 1
ATOM 679 O O . GLU A 1 91 ? 8.164 -7.360 -28.725 1.00 58.84 91 GLU A O 1
ATOM 684 N N . ASN A 1 92 ? 9.153 -8.481 -30.397 1.00 56.56 92 ASN A N 1
ATOM 685 C CA . ASN A 1 92 ? 9.075 -9.788 -29.742 1.00 56.56 92 ASN A CA 1
ATOM 686 C C . ASN A 1 92 ? 9.857 -9.831 -28.411 1.00 56.56 92 ASN A C 1
ATOM 688 O O . ASN A 1 92 ? 9.467 -10.530 -27.478 1.00 56.56 92 ASN A O 1
ATOM 692 N N . ALA A 1 93 ? 10.964 -9.089 -28.287 1.00 56.31 93 ALA A N 1
ATOM 693 C CA . ALA A 1 93 ? 11.744 -9.023 -27.047 1.00 56.31 93 ALA A CA 1
ATOM 694 C C . ALA A 1 93 ? 11.092 -8.130 -25.971 1.00 56.31 93 ALA A C 1
ATOM 696 O O . ALA A 1 93 ? 11.140 -8.458 -24.781 1.00 56.31 93 ALA A O 1
ATOM 697 N N . VAL A 1 94 ? 10.463 -7.021 -26.377 1.00 58.34 94 VAL A N 1
ATOM 698 C CA . VAL A 1 94 ? 9.639 -6.170 -25.500 1.00 58.34 94 VAL A CA 1
ATOM 699 C C . VAL A 1 94 ? 8.422 -6.953 -24.989 1.00 58.34 94 VAL A C 1
ATOM 701 O O . VAL A 1 94 ? 8.060 -6.842 -23.812 1.00 58.34 94 VAL A O 1
ATOM 704 N N . ASP A 1 95 ? 7.866 -7.828 -25.825 1.00 67.56 95 ASP A N 1
ATOM 705 C CA . ASP A 1 95 ? 6.749 -8.705 -25.479 1.00 67.56 95 ASP A CA 1
ATOM 706 C C . ASP A 1 95 ? 7.134 -9.792 -24.455 1.00 67.56 95 ASP A C 1
ATOM 708 O O . ASP A 1 95 ? 6.460 -9.956 -23.441 1.00 67.56 95 ASP A O 1
ATOM 712 N N . ILE A 1 96 ? 8.282 -10.468 -24.601 1.00 75.88 96 ILE A N 1
ATOM 713 C CA . ILE A 1 96 ? 8.715 -11.503 -23.634 1.00 75.88 96 ILE A CA 1
ATOM 714 C C . ILE A 1 96 ? 8.940 -10.921 -22.227 1.00 75.88 96 ILE A C 1
ATOM 716 O O . ILE A 1 96 ? 8.541 -11.530 -21.231 1.00 75.88 96 ILE A O 1
ATOM 720 N N . LYS A 1 97 ? 9.562 -9.737 -22.118 1.00 85.38 97 LYS A N 1
ATOM 721 C CA . LYS A 1 97 ? 9.836 -9.096 -20.819 1.00 85.38 97 LYS A CA 1
ATOM 722 C C . LYS A 1 97 ? 8.543 -8.697 -20.109 1.00 85.38 97 LYS A C 1
ATOM 724 O O . LYS A 1 97 ? 8.371 -8.988 -18.926 1.00 85.38 97 LYS A O 1
ATOM 729 N N . THR A 1 98 ? 7.646 -8.016 -20.816 1.00 84.88 98 THR A N 1
ATOM 730 C CA . THR A 1 98 ? 6.365 -7.574 -20.249 1.00 84.88 98 THR A CA 1
ATOM 731 C C . THR A 1 98 ? 5.478 -8.769 -19.923 1.00 84.88 98 THR A C 1
ATOM 733 O O . THR A 1 98 ? 4.941 -8.842 -18.821 1.00 84.88 98 THR A O 1
ATOM 736 N N . THR A 1 99 ? 5.418 -9.764 -20.807 1.00 87.94 99 THR A N 1
ATOM 737 C CA . THR A 1 99 ? 4.704 -11.020 -20.578 1.00 87.94 99 THR A CA 1
ATOM 738 C C . THR A 1 99 ? 5.216 -11.735 -19.331 1.00 87.94 99 THR A C 1
ATOM 740 O O . THR A 1 99 ? 4.402 -12.136 -18.500 1.00 87.94 99 THR A O 1
ATOM 743 N N . LEU A 1 100 ? 6.533 -11.835 -19.124 1.00 90.50 100 LEU A N 1
ATOM 744 C CA . LEU A 1 100 ? 7.098 -12.424 -17.906 1.00 90.50 100 LEU A CA 1
ATOM 745 C C . LEU A 1 100 ? 6.657 -11.670 -16.644 1.00 90.50 100 LEU A C 1
ATOM 747 O O . LEU A 1 100 ? 6.192 -12.298 -15.695 1.00 90.50 100 LEU A O 1
ATOM 751 N N . LEU A 1 101 ? 6.758 -10.337 -16.634 1.00 91.12 101 LEU A N 1
ATOM 752 C CA . LEU A 1 101 ? 6.352 -9.526 -15.481 1.00 91.12 101 LEU A CA 1
ATOM 753 C C . LEU A 1 101 ? 4.850 -9.658 -15.187 1.00 91.12 101 LEU A C 1
ATOM 755 O O . LEU A 1 101 ? 4.479 -9.835 -14.029 1.00 91.12 101 LEU A O 1
ATOM 759 N N . LYS A 1 102 ? 3.996 -9.690 -16.219 1.00 88.75 102 LYS A N 1
ATOM 760 C CA . LYS A 1 102 ? 2.556 -9.971 -16.075 1.00 88.75 102 LYS A CA 1
ATOM 761 C C . LYS A 1 102 ? 2.298 -11.366 -15.505 1.00 88.75 102 LYS A C 1
ATOM 763 O O . LYS A 1 102 ? 1.406 -11.542 -14.681 1.00 88.75 102 LYS A O 1
ATOM 768 N N . HIS A 1 103 ? 3.074 -12.370 -15.915 1.00 91.88 103 HIS A N 1
ATOM 769 C CA . HIS A 1 103 ? 2.943 -13.737 -15.398 1.00 91.88 103 HIS A CA 1
ATOM 770 C C . HIS A 1 103 ? 3.401 -13.856 -13.940 1.00 91.88 103 HIS A C 1
ATOM 772 O O . HIS A 1 103 ? 2.773 -14.589 -13.173 1.00 91.88 103 HIS A O 1
ATOM 778 N N . ILE A 1 104 ? 4.447 -13.123 -13.548 1.00 92.25 104 ILE A N 1
ATOM 779 C CA . ILE A 1 104 ? 4.887 -13.002 -12.152 1.00 92.25 104 ILE A CA 1
ATOM 780 C C . ILE A 1 104 ? 3.785 -12.338 -11.322 1.00 92.25 104 ILE A C 1
ATOM 782 O O . ILE A 1 104 ? 3.354 -12.906 -10.323 1.00 92.25 104 ILE A O 1
ATOM 786 N N . ALA A 1 105 ? 3.279 -11.188 -11.775 1.00 89.81 105 ALA A N 1
ATOM 787 C CA . ALA A 1 105 ? 2.206 -10.445 -11.118 1.00 89.81 105 ALA A CA 1
ATOM 788 C C . ALA A 1 105 ? 0.939 -11.286 -10.917 1.00 89.81 105 ALA A C 1
ATOM 790 O O . ALA A 1 105 ? 0.360 -11.305 -9.835 1.00 89.81 105 ALA A O 1
ATOM 791 N N . ALA A 1 106 ? 0.548 -12.040 -11.947 1.00 89.94 106 ALA A N 1
ATOM 792 C CA . ALA A 1 106 ? -0.596 -12.942 -11.913 1.00 89.94 106 ALA A CA 1
ATOM 793 C C . ALA A 1 106 ? -0.329 -14.256 -11.152 1.00 89.94 106 ALA A C 1
ATOM 795 O O . ALA A 1 106 ? -1.177 -15.145 -11.184 1.00 89.94 106 ALA A O 1
ATOM 796 N N . ARG A 1 107 ? 0.850 -14.421 -10.524 1.00 92.44 107 ARG A N 1
ATOM 797 C CA . ARG A 1 107 ? 1.297 -15.657 -9.853 1.00 92.44 107 ARG A CA 1
ATOM 798 C C . ARG A 1 107 ? 1.104 -16.923 -10.708 1.00 92.44 107 ARG A C 1
ATOM 800 O O . ARG A 1 107 ? 0.843 -18.003 -10.189 1.00 92.44 107 ARG A O 1
ATOM 807 N N . LYS A 1 108 ? 1.251 -16.807 -12.036 1.00 91.44 108 LYS A N 1
ATOM 808 C CA . LYS A 1 108 ? 1.255 -17.959 -12.964 1.00 91.44 108 LYS A CA 1
ATOM 809 C C . LYS A 1 108 ? 2.538 -18.784 -12.838 1.00 91.44 108 LYS A C 1
ATOM 811 O O . LYS A 1 108 ? 2.576 -19.944 -13.234 1.00 91.44 108 LYS A O 1
ATOM 816 N N . LEU A 1 109 ? 3.584 -18.167 -12.295 1.00 90.19 109 LEU A N 1
ATOM 817 C CA . LEU A 1 109 ? 4.768 -18.840 -11.778 1.00 90.19 109 LEU A CA 1
ATOM 818 C C . LEU A 1 109 ? 4.563 -19.125 -10.288 1.00 90.19 109 LEU A C 1
ATOM 820 O O . LEU A 1 109 ? 3.884 -18.362 -9.602 1.00 90.19 109 LEU A O 1
ATOM 824 N N . ALA A 1 110 ? 5.169 -20.198 -9.783 1.00 90.56 110 ALA A N 1
ATOM 825 C CA . ALA A 1 110 ? 5.090 -20.575 -8.374 1.00 90.56 110 ALA A CA 1
ATOM 826 C C . ALA A 1 110 ? 5.829 -19.554 -7.485 1.00 90.56 110 ALA A C 1
ATOM 828 O O . ALA A 1 110 ? 6.995 -19.734 -7.141 1.00 90.56 110 ALA A O 1
ATOM 829 N N . ILE A 1 111 ? 5.143 -18.463 -7.139 1.00 93.25 111 ILE A N 1
ATOM 830 C CA . ILE A 1 111 ? 5.600 -17.451 -6.186 1.00 93.25 111 ILE A CA 1
ATOM 831 C C . ILE A 1 111 ? 5.021 -17.814 -4.809 1.00 93.25 111 ILE A C 1
ATOM 833 O O . ILE A 1 111 ? 3.793 -17.880 -4.682 1.00 93.25 111 ILE A O 1
ATOM 837 N N . PRO A 1 112 ? 5.857 -18.017 -3.776 1.00 93.25 112 PRO A N 1
ATOM 838 C CA . PRO A 1 112 ? 5.400 -18.249 -2.410 1.00 93.25 112 PRO A CA 1
ATOM 839 C C . PRO A 1 112 ? 4.377 -17.205 -1.913 1.00 93.25 112 PRO A C 1
ATOM 841 O O . PRO A 1 112 ? 4.484 -16.021 -2.251 1.00 93.25 112 PRO A O 1
ATOM 844 N N . PRO A 1 113 ? 3.376 -17.607 -1.106 1.00 88.75 113 PRO A N 1
ATOM 845 C CA . PRO A 1 113 ? 2.294 -16.715 -0.679 1.00 88.75 113 PRO A CA 1
ATOM 846 C C . PRO A 1 113 ? 2.762 -15.586 0.247 1.00 88.75 113 PRO A C 1
ATOM 848 O O . PRO A 1 113 ? 2.106 -14.560 0.319 1.00 88.75 113 PRO A O 1
ATOM 851 N N . ASN A 1 114 ? 3.910 -15.741 0.907 1.00 90.56 114 ASN A N 1
ATOM 852 C CA . ASN A 1 114 ? 4.502 -14.745 1.802 1.00 90.56 114 ASN A CA 1
ATOM 853 C C . ASN A 1 114 ? 5.211 -13.582 1.080 1.00 90.56 114 ASN A C 1
ATOM 855 O O . ASN A 1 114 ? 5.789 -12.729 1.746 1.00 90.56 114 ASN A O 1
ATOM 859 N N . ILE A 1 115 ? 5.253 -13.579 -0.256 1.00 91.00 115 ILE A N 1
ATOM 860 C CA . ILE A 1 115 ? 5.840 -12.494 -1.052 1.00 91.00 115 ILE A CA 1
ATOM 861 C C . ILE A 1 115 ? 4.707 -11.733 -1.722 1.00 91.00 115 ILE A C 1
ATOM 863 O O . ILE A 1 115 ? 4.034 -12.301 -2.583 1.00 91.00 115 ILE A O 1
ATOM 867 N N . ASP A 1 116 ? 4.536 -10.461 -1.378 1.00 85.31 116 ASP A N 1
ATOM 868 C CA . ASP A 1 116 ? 3.569 -9.588 -2.036 1.00 85.31 116 ASP A CA 1
ATOM 869 C C . ASP A 1 116 ? 4.139 -8.974 -3.311 1.00 85.31 116 ASP A C 1
ATOM 871 O O . ASP A 1 116 ? 5.302 -8.574 -3.384 1.00 85.31 116 ASP A O 1
ATOM 875 N N . LEU A 1 117 ? 3.296 -8.914 -4.341 1.00 88.50 117 LEU A N 1
ATOM 876 C CA . LEU A 1 117 ? 3.646 -8.392 -5.654 1.00 88.50 117 LEU A CA 1
ATOM 877 C C . LEU A 1 117 ? 2.675 -7.273 -6.021 1.00 88.50 117 LEU A C 1
ATOM 879 O O . LEU A 1 117 ? 1.471 -7.498 -6.134 1.00 88.50 117 LEU A O 1
ATOM 883 N N . LEU A 1 118 ? 3.215 -6.079 -6.255 1.00 85.88 118 LEU A N 1
ATOM 884 C CA . LEU A 1 118 ? 2.491 -4.966 -6.855 1.00 85.88 118 LEU A CA 1
ATOM 885 C C . LEU A 1 118 ? 3.055 -4.733 -8.258 1.00 85.88 118 LEU A C 1
ATOM 887 O O . LEU A 1 118 ? 4.211 -4.346 -8.412 1.00 85.88 118 LEU A O 1
ATOM 891 N N . TYR A 1 119 ? 2.249 -5.015 -9.278 1.00 86.75 119 TYR A N 1
ATOM 892 C CA . TYR A 1 119 ? 2.620 -4.798 -10.673 1.00 86.75 119 TYR A CA 1
ATOM 893 C C . TYR A 1 119 ? 2.029 -3.491 -11.187 1.00 86.75 119 TYR A C 1
ATOM 895 O O . TYR A 1 119 ? 0.819 -3.287 -11.115 1.00 86.75 119 TYR A O 1
ATOM 903 N N . CYS A 1 120 ? 2.897 -2.628 -11.712 1.00 80.31 120 CYS A N 1
ATOM 904 C CA . CYS A 1 120 ? 2.538 -1.350 -12.314 1.00 80.31 120 CYS A CA 1
ATOM 905 C C . CYS A 1 120 ? 2.814 -1.441 -13.817 1.00 80.31 120 CYS A C 1
ATOM 907 O O . CYS A 1 120 ? 3.965 -1.621 -14.214 1.00 80.31 120 CYS A O 1
ATOM 909 N N . GLU A 1 121 ? 1.769 -1.373 -14.642 1.00 75.81 121 GLU A N 1
ATOM 910 C CA . GLU A 1 121 ? 1.870 -1.688 -16.071 1.00 75.81 121 GLU A CA 1
ATOM 911 C C . GLU A 1 121 ? 2.303 -0.477 -16.910 1.00 75.81 121 GLU A C 1
ATOM 913 O O . GLU A 1 121 ? 3.262 -0.611 -17.659 1.00 75.81 121 GLU A O 1
ATOM 918 N N . GLN A 1 122 ? 1.689 0.696 -16.723 1.00 70.38 122 GLN A N 1
ATOM 919 C CA . GLN A 1 122 ? 2.212 2.049 -16.994 1.00 70.38 122 GLN A CA 1
ATOM 920 C C . GLN A 1 122 ? 1.073 3.076 -16.863 1.00 70.38 122 GLN A C 1
ATOM 922 O O . GLN A 1 122 ? -0.072 2.755 -17.152 1.00 70.38 122 GLN A O 1
ATOM 927 N N . GLU A 1 123 ? 1.453 4.281 -16.422 1.00 67.25 123 GLU A N 1
ATOM 928 C CA . GLU A 1 123 ? 0.711 5.555 -16.334 1.00 67.25 123 GLU A CA 1
ATOM 929 C C . GLU A 1 123 ? -0.605 5.576 -15.532 1.00 67.25 123 GLU A C 1
ATOM 931 O O . GLU A 1 123 ? -1.658 5.102 -15.944 1.00 67.25 123 GLU A O 1
ATOM 936 N N . ILE A 1 124 ? -0.525 6.224 -14.365 1.00 60.34 124 ILE A N 1
ATOM 937 C CA . ILE A 1 124 ? -1.679 6.817 -13.690 1.00 60.34 124 ILE A CA 1
ATOM 938 C C . ILE A 1 124 ? -2.193 7.946 -14.590 1.00 60.34 124 ILE A C 1
ATOM 940 O O . ILE A 1 124 ? -1.410 8.813 -14.986 1.00 60.34 124 ILE A O 1
ATOM 944 N N . GLU A 1 125 ? -3.492 7.939 -14.908 1.00 69.94 125 GLU A N 1
ATOM 945 C CA . GLU A 1 125 ? -4.167 9.127 -15.441 1.00 69.94 125 GLU A CA 1
ATOM 946 C C . GLU A 1 125 ? -3.815 10.317 -14.547 1.00 69.94 125 GLU A C 1
ATOM 948 O O . GLU A 1 125 ? -3.889 10.186 -13.327 1.00 69.94 125 GLU A O 1
ATOM 953 N N . VAL A 1 126 ? -3.386 11.443 -15.128 1.00 66.06 126 VAL A N 1
ATOM 954 C CA . VAL A 1 126 ? -2.915 12.602 -14.355 1.00 66.06 126 VAL A CA 1
ATOM 955 C C . VAL A 1 126 ? -4.037 13.099 -13.444 1.00 66.06 126 VAL A C 1
ATOM 957 O O . VAL A 1 126 ? -4.902 13.869 -13.854 1.00 66.06 126 VAL A O 1
ATOM 960 N N . ASP A 1 127 ? -4.008 12.638 -12.202 1.00 78.62 127 ASP 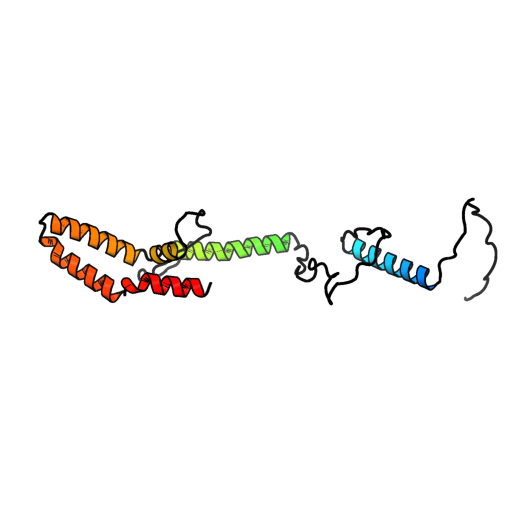A N 1
ATOM 961 C CA . ASP A 1 127 ? -4.892 13.061 -11.134 1.00 78.62 127 ASP A CA 1
ATOM 962 C C . ASP A 1 127 ? -4.188 14.125 -10.286 1.00 78.62 127 ASP A C 1
ATOM 964 O O . ASP A 1 127 ? -2.964 14.241 -10.237 1.00 78.62 127 ASP A O 1
ATOM 968 N N . SER A 1 128 ? -4.992 14.909 -9.585 1.00 85.06 128 SER A N 1
ATOM 969 C CA . SER A 1 128 ? -4.564 15.880 -8.585 1.00 85.06 128 SER A CA 1
ATOM 970 C C . SER A 1 128 ? -3.807 15.265 -7.394 1.00 85.06 128 SER A C 1
ATOM 972 O O . SER A 1 128 ? -3.231 16.005 -6.594 1.00 85.06 128 SER A O 1
ATOM 974 N N . THR A 1 129 ? -3.786 13.931 -7.262 1.00 86.38 129 THR A N 1
ATOM 975 C CA . THR A 1 129 ? -3.042 13.225 -6.213 1.00 86.38 129 THR A CA 1
ATOM 976 C C . THR A 1 129 ? -1.535 13.478 -6.350 1.00 86.38 129 THR A C 1
ATOM 978 O O . THR A 1 129 ? -0.926 13.225 -7.390 1.00 86.38 129 THR A O 1
ATOM 981 N N . SER A 1 130 ? -0.904 13.954 -5.272 1.00 90.00 130 SER A N 1
ATOM 982 C CA . SER A 1 130 ? 0.530 14.246 -5.269 1.00 90.00 130 SER A CA 1
ATOM 983 C C . SER A 1 130 ? 1.373 12.974 -5.436 1.00 90.00 130 SER A C 1
ATOM 985 O O . SER A 1 130 ? 0.978 11.881 -5.029 1.00 90.00 130 SER A O 1
ATOM 987 N N . ALA A 1 131 ? 2.586 13.108 -5.983 1.00 88.50 131 ALA A N 1
ATOM 988 C CA . ALA A 1 131 ? 3.506 11.975 -6.121 1.00 88.50 131 ALA A CA 1
ATOM 989 C C . ALA A 1 131 ? 3.815 11.302 -4.770 1.00 88.50 131 ALA A C 1
ATOM 991 O O . ALA A 1 131 ? 3.934 10.080 -4.697 1.00 88.50 131 ALA A O 1
ATOM 992 N N . ILE A 1 132 ? 3.900 12.092 -3.692 1.00 91.50 132 ILE A N 1
ATOM 993 C CA . ILE A 1 132 ? 4.127 11.591 -2.331 1.00 91.50 132 ILE A CA 1
ATOM 994 C C . ILE A 1 132 ? 2.944 10.732 -1.891 1.00 91.50 132 ILE A C 1
ATOM 996 O O . ILE A 1 132 ? 3.146 9.595 -1.465 1.00 91.50 132 ILE A O 1
ATOM 1000 N N . ASP A 1 133 ? 1.721 11.238 -2.047 1.00 90.56 133 ASP A N 1
ATOM 1001 C CA . ASP A 1 133 ? 0.513 10.524 -1.631 1.00 90.56 133 ASP A CA 1
ATOM 1002 C C . ASP A 1 133 ? 0.324 9.230 -2.413 1.00 90.56 133 ASP A C 1
ATOM 1004 O O . ASP A 1 133 ? -0.035 8.213 -1.829 1.00 90.56 133 ASP A O 1
ATOM 1008 N N . THR A 1 134 ? 0.619 9.230 -3.712 1.00 88.75 134 THR A N 1
ATOM 1009 C CA . THR A 1 134 ? 0.576 8.020 -4.542 1.00 88.75 134 THR A CA 1
ATOM 1010 C C . THR A 1 134 ? 1.501 6.932 -3.997 1.00 88.75 134 THR A C 1
ATOM 1012 O O . THR A 1 134 ? 1.101 5.773 -3.881 1.00 88.75 134 THR A O 1
ATOM 1015 N N . VAL A 1 135 ? 2.722 7.294 -3.595 1.00 89.88 135 VAL A N 1
ATOM 1016 C CA . VAL A 1 135 ? 3.676 6.343 -3.007 1.00 89.88 135 VAL A CA 1
ATOM 1017 C C . VAL A 1 135 ? 3.212 5.885 -1.625 1.00 89.88 135 VAL A C 1
ATOM 1019 O O . VAL A 1 135 ? 3.229 4.689 -1.346 1.00 89.88 135 VAL A O 1
ATOM 1022 N N . VAL A 1 136 ? 2.736 6.790 -0.769 1.00 92.56 136 VAL A N 1
ATOM 1023 C CA . VAL A 1 136 ? 2.221 6.435 0.567 1.00 92.56 136 VAL A CA 1
ATOM 1024 C C . VAL A 1 136 ? 0.990 5.521 0.482 1.00 92.56 136 VAL A C 1
ATOM 1026 O O . VAL A 1 136 ? 0.837 4.614 1.305 1.00 92.56 136 VAL A O 1
ATOM 1029 N N . LYS A 1 137 ? 0.131 5.719 -0.525 1.00 89.81 137 LYS A N 1
ATOM 1030 C CA . LYS A 1 137 ? -1.053 4.891 -0.798 1.00 89.81 137 LYS A CA 1
ATOM 1031 C C . LYS A 1 137 ? -0.730 3.553 -1.475 1.00 89.81 137 LYS A C 1
ATOM 1033 O O . LYS A 1 137 ? -1.593 2.686 -1.544 1.00 89.81 137 LYS A O 1
ATOM 1038 N N . SER A 1 138 ? 0.489 3.356 -1.974 1.00 88.75 138 SER A N 1
ATOM 1039 C CA . SER A 1 138 ? 0.879 2.075 -2.581 1.00 88.75 138 SER A CA 1
ATOM 1040 C C . SER A 1 138 ? 0.991 0.936 -1.555 1.00 88.75 138 SER A C 1
ATOM 1042 O O . SER A 1 138 ? 0.818 -0.231 -1.908 1.00 88.75 138 SER A O 1
ATOM 1044 N N . ASP A 1 139 ? 1.211 1.272 -0.279 1.00 91.75 139 ASP A N 1
ATOM 1045 C CA . ASP A 1 139 ? 1.232 0.327 0.838 1.00 91.75 139 ASP A CA 1
ATOM 1046 C C . ASP A 1 139 ? -0.195 -0.061 1.254 1.00 91.75 139 ASP A C 1
ATOM 1048 O O . ASP A 1 139 ? -0.812 0.541 2.139 1.00 91.75 139 ASP A O 1
ATOM 1052 N N . LYS A 1 140 ? -0.731 -1.074 0.565 1.00 90.38 140 LYS A N 1
ATOM 1053 C CA . LYS A 1 140 ? -2.097 -1.569 0.773 1.00 90.38 140 LYS A CA 1
ATOM 1054 C C . LYS A 1 140 ? -2.306 -2.195 2.150 1.00 90.38 140 LYS A C 1
ATOM 1056 O O . LYS A 1 140 ? -3.403 -2.085 2.683 1.00 90.38 140 LYS A O 1
ATOM 1061 N N . HIS A 1 141 ? -1.286 -2.840 2.715 1.00 91.31 141 HIS A N 1
ATOM 1062 C CA . HIS A 1 141 ? -1.397 -3.492 4.021 1.00 91.31 141 HIS A CA 1
ATOM 1063 C C . HIS A 1 141 ? -1.547 -2.451 5.131 1.00 91.31 141 HIS A C 1
ATOM 1065 O O . HIS A 1 141 ? -2.472 -2.519 5.938 1.00 91.31 141 HIS A O 1
ATOM 1071 N N . ARG A 1 142 ? -0.698 -1.417 5.107 1.00 94.00 142 ARG A N 1
ATOM 1072 C CA . ARG A 1 142 ? -0.809 -0.284 6.028 1.00 94.00 142 ARG A CA 1
ATOM 1073 C C . ARG A 1 142 ? -2.145 0.444 5.883 1.00 94.00 142 ARG A C 1
ATOM 1075 O O . ARG A 1 142 ? -2.735 0.805 6.893 1.00 94.00 142 ARG A O 1
ATOM 1082 N N . LEU A 1 143 ? -2.618 0.667 4.653 1.00 93.94 143 LEU A N 1
ATOM 1083 C CA . LEU A 1 143 ? -3.930 1.283 4.416 1.00 93.94 143 LEU A CA 1
ATOM 1084 C C . LEU A 1 143 ? -5.071 0.449 5.007 1.00 93.94 143 LEU A C 1
ATOM 1086 O O . LEU A 1 143 ? -5.893 0.999 5.728 1.00 93.94 143 LEU A O 1
ATOM 1090 N N . ALA A 1 144 ? -5.079 -0.864 4.765 1.00 94.81 144 ALA A N 1
ATOM 1091 C CA . ALA A 1 144 ? -6.114 -1.753 5.284 1.00 94.81 144 ALA A CA 1
ATOM 1092 C C . ALA A 1 144 ? -6.186 -1.728 6.818 1.00 94.81 144 ALA A C 1
ATOM 1094 O O . ALA A 1 144 ? -7.276 -1.667 7.375 1.00 94.81 144 ALA A O 1
ATOM 1095 N N . LEU A 1 145 ? -5.034 -1.713 7.496 1.00 96.00 145 LEU A N 1
ATOM 1096 C CA . LEU A 1 145 ? -4.977 -1.636 8.958 1.00 96.00 145 LEU A CA 1
ATOM 1097 C C . LEU A 1 145 ? -5.453 -0.282 9.500 1.00 96.00 145 LEU A C 1
ATOM 1099 O O . LEU A 1 145 ? -6.118 -0.249 10.528 1.00 96.00 145 LEU A O 1
ATOM 1103 N N . ILE A 1 146 ? -5.163 0.824 8.808 1.00 95.25 146 ILE A N 1
ATOM 1104 C CA . ILE A 1 146 ? -5.671 2.156 9.183 1.00 95.25 146 ILE A CA 1
ATOM 1105 C C . ILE A 1 146 ? -7.192 2.235 9.004 1.00 95.25 146 ILE A C 1
ATOM 1107 O O . ILE A 1 146 ? -7.886 2.789 9.856 1.00 95.25 146 ILE A O 1
ATOM 1111 N N . ASP A 1 147 ? -7.717 1.671 7.917 1.00 95.94 147 ASP A N 1
ATOM 1112 C CA . ASP A 1 147 ? -9.158 1.625 7.673 1.00 95.94 147 ASP A CA 1
ATOM 1113 C C . ASP A 1 147 ? -9.861 0.745 8.725 1.00 95.94 147 ASP A C 1
ATOM 1115 O O . ASP A 1 147 ? -10.871 1.157 9.300 1.00 95.94 147 ASP A O 1
ATOM 1119 N N . GLU A 1 148 ? -9.292 -0.424 9.052 1.00 95.25 148 GLU A N 1
ATOM 1120 C CA . GLU A 1 148 ? -9.794 -1.314 10.109 1.00 95.25 148 GLU A CA 1
ATOM 1121 C C . GLU A 1 148 ? -9.751 -0.630 11.490 1.00 95.25 148 GLU A C 1
ATOM 1123 O O . GLU A 1 148 ? -10.743 -0.661 12.221 1.00 95.25 148 GLU A O 1
ATOM 1128 N N . GLU A 1 149 ? -8.652 0.051 11.837 1.00 94.94 149 GLU A N 1
ATOM 1129 C CA . GLU A 1 149 ? -8.525 0.832 13.077 1.00 94.94 149 GLU A CA 1
ATOM 1130 C C . GLU A 1 149 ? -9.624 1.902 13.175 1.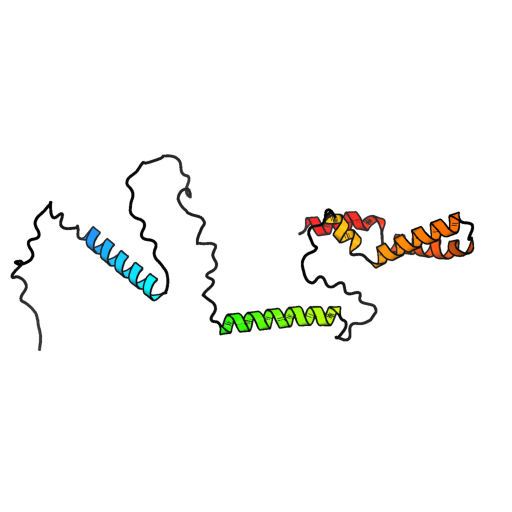00 94.94 149 GLU A C 1
ATOM 1132 O O . GLU A 1 149 ? -10.286 2.032 14.211 1.00 94.94 149 GLU A O 1
ATOM 1137 N N . ALA A 1 150 ? -9.880 2.633 12.086 1.00 95.81 150 ALA A N 1
ATOM 1138 C CA . ALA A 1 150 ? -10.914 3.662 12.038 1.00 95.81 150 ALA A CA 1
ATOM 1139 C C . ALA A 1 150 ? -12.332 3.082 12.190 1.00 95.81 150 ALA A C 1
ATOM 1141 O O . ALA A 1 150 ? -13.183 3.678 12.859 1.00 95.81 150 ALA A O 1
ATOM 1142 N N . GLU A 1 151 ? -12.614 1.922 11.593 1.00 95.19 151 GLU A N 1
ATOM 1143 C CA . GLU A 1 151 ? -13.896 1.231 11.757 1.00 95.19 151 GLU A CA 1
ATOM 1144 C C . GLU A 1 151 ? -14.103 0.709 13.180 1.00 95.19 151 GLU A C 1
ATOM 1146 O O . GLU A 1 151 ? -15.186 0.873 13.752 1.00 95.19 151 GLU A O 1
ATOM 1151 N N . LEU A 1 152 ? -13.080 0.087 13.765 1.00 94.25 152 LEU A N 1
ATOM 1152 C CA . LEU A 1 152 ? -13.147 -0.447 15.124 1.00 94.25 152 LEU A CA 1
ATOM 1153 C C . LEU A 1 152 ? -13.253 0.675 16.155 1.00 94.25 152 LEU A C 1
ATOM 1155 O O . LEU A 1 152 ? -14.021 0.544 17.105 1.00 94.25 152 LEU A O 1
ATOM 1159 N N . THR A 1 153 ? -12.585 1.807 15.928 1.00 93.56 153 THR A N 1
ATOM 1160 C CA . THR A 1 153 ? -12.725 2.998 16.777 1.00 93.56 153 THR A CA 1
ATOM 1161 C C . THR A 1 153 ? -14.171 3.498 16.790 1.00 93.56 153 THR A C 1
ATOM 1163 O O . THR A 1 153 ? -14.732 3.721 17.859 1.00 93.56 153 THR A O 1
ATOM 1166 N N . LYS A 1 154 ? -14.838 3.563 15.628 1.00 95.19 154 LYS A N 1
ATOM 1167 C CA . LYS A 1 154 ? -16.266 3.931 15.552 1.00 95.19 154 LYS A CA 1
ATOM 1168 C C . LYS A 1 154 ? -17.177 2.932 16.269 1.00 95.19 154 LYS A C 1
ATOM 1170 O O . LYS A 1 154 ? -18.146 3.333 16.907 1.00 95.19 154 LYS A O 1
ATOM 1175 N N . LYS A 1 155 ? -16.896 1.627 16.166 1.00 93.12 155 LYS A N 1
ATOM 1176 C CA . LYS A 1 155 ? -17.663 0.584 16.878 1.00 93.12 155 LYS A CA 1
ATOM 1177 C C . LYS A 1 155 ? -17.481 0.687 18.393 1.00 93.12 155 LYS A C 1
ATOM 1179 O O . LYS A 1 155 ? -18.454 0.537 19.131 1.00 93.12 155 LYS A O 1
ATOM 1184 N N . LEU A 1 156 ? -16.267 1.010 18.837 1.00 92.62 156 LEU A N 1
ATOM 1185 C CA . LEU A 1 156 ? -15.951 1.235 20.244 1.00 92.62 156 LEU A CA 1
ATOM 1186 C C . LEU A 1 156 ? -16.667 2.481 20.789 1.00 92.62 156 LEU A C 1
ATOM 1188 O O . LEU A 1 156 ? -17.266 2.419 21.859 1.00 92.62 156 LEU A O 1
ATOM 1192 N N . GLU A 1 157 ? -16.686 3.583 20.030 1.00 92.25 157 GLU A N 1
ATOM 1193 C CA . GLU A 1 157 ? -17.486 4.780 20.344 1.00 92.25 157 GLU A CA 1
ATOM 1194 C C . GLU A 1 157 ? -18.994 4.477 20.380 1.00 92.25 157 GLU A C 1
ATOM 1196 O O . GLU A 1 157 ? -19.727 5.036 21.196 1.00 92.25 157 GLU A O 1
ATOM 1201 N N . GLY A 1 158 ? -19.451 3.542 19.540 1.00 91.56 158 GLY A N 1
ATOM 1202 C CA . GLY A 1 158 ? -20.813 3.002 19.533 1.00 91.56 158 GLY A CA 1
ATOM 1203 C C . GLY A 1 158 ? -21.156 2.088 20.719 1.00 91.56 158 GLY A C 1
ATOM 1204 O O . GLY A 1 158 ? -22.297 1.636 20.816 1.00 91.56 158 GLY A O 1
ATOM 1205 N N . GLY A 1 159 ? -20.206 1.830 21.624 1.00 90.25 159 GLY A N 1
ATOM 1206 C CA . GLY A 1 159 ? -20.413 1.066 22.856 1.00 90.25 159 GLY A CA 1
ATOM 1207 C C . GLY A 1 159 ? -20.146 -0.436 22.743 1.00 90.25 159 GLY A C 1
ATOM 1208 O O . GLY A 1 159 ? -20.425 -1.167 23.695 1.00 90.25 159 GLY A O 1
ATOM 1209 N N . ASP A 1 160 ? -19.599 -0.915 21.623 1.00 89.94 160 ASP A N 1
ATOM 1210 C CA . ASP A 1 160 ? -19.152 -2.303 21.510 1.00 89.94 160 ASP A CA 1
ATOM 1211 C C . ASP A 1 160 ? -17.771 -2.462 22.162 1.00 89.94 160 ASP A C 1
ATOM 1213 O O . ASP A 1 160 ? -16.750 -2.051 21.622 1.00 89.94 160 ASP A O 1
ATOM 1217 N N . VAL A 1 161 ? -17.725 -3.046 23.358 1.00 89.25 161 VAL A N 1
ATOM 1218 C CA . VAL A 1 161 ? -16.474 -3.233 24.118 1.00 89.25 161 VAL A CA 1
ATOM 1219 C C . VAL A 1 161 ? -15.654 -4.419 23.586 1.00 89.25 161 VAL A C 1
ATOM 1221 O O . VAL A 1 161 ? -14.462 -4.524 23.871 1.00 89.25 161 VAL A O 1
ATOM 1224 N N . SER A 1 162 ? -16.256 -5.303 22.781 1.00 90.50 162 SER A N 1
ATOM 1225 C CA . SER A 1 162 ? -15.588 -6.516 22.287 1.00 90.50 162 SER A CA 1
ATOM 1226 C C . SER A 1 162 ? -14.454 -6.228 21.297 1.00 90.50 162 SER A C 1
ATOM 1228 O O . SER A 1 162 ? -13.516 -7.015 21.188 1.00 90.50 162 SER A O 1
ATOM 1230 N N . VAL A 1 163 ? -14.485 -5.073 20.624 1.00 93.81 163 VAL A N 1
ATOM 1231 C CA . VAL A 1 163 ? -13.475 -4.685 19.625 1.00 93.81 163 VAL A CA 1
ATOM 1232 C C . VAL A 1 163 ? -12.175 -4.146 20.230 1.00 93.81 163 VAL A C 1
ATOM 1234 O O . VAL A 1 163 ? -11.194 -3.980 19.507 1.00 93.81 163 VAL A O 1
ATOM 1237 N N . GLY A 1 164 ? -12.133 -3.885 21.541 1.00 91.44 164 GLY A N 1
ATOM 1238 C CA . GLY A 1 164 ? -10.987 -3.238 22.191 1.00 91.44 164 GLY A CA 1
ATOM 1239 C C . GLY A 1 164 ? -9.680 -4.035 22.113 1.00 91.44 164 GLY A C 1
ATOM 1240 O O . GLY A 1 164 ? -8.612 -3.442 21.973 1.00 91.44 164 GLY A O 1
ATOM 1241 N N . GLU A 1 165 ? -9.748 -5.369 22.165 1.00 93.69 165 GLU A N 1
ATOM 1242 C CA . GLU A 1 165 ? -8.562 -6.232 22.047 1.00 93.69 165 GLU A CA 1
ATOM 1243 C C . GLU A 1 165 ? -7.991 -6.196 20.625 1.00 93.69 165 GLU A C 1
ATOM 1245 O O . GLU A 1 165 ? -6.805 -5.923 20.447 1.00 93.69 165 GLU A O 1
ATOM 1250 N N . ARG A 1 166 ? -8.855 -6.338 19.610 1.00 94.06 166 ARG A N 1
ATOM 1251 C CA . ARG A 1 166 ? -8.463 -6.247 18.198 1.00 94.06 166 ARG A CA 1
ATOM 1252 C C . ARG A 1 166 ? -7.891 -4.873 17.843 1.00 94.06 166 ARG A C 1
ATOM 1254 O O . ARG A 1 166 ? -6.896 -4.790 17.132 1.00 94.06 166 ARG A O 1
ATOM 1261 N N . LEU A 1 167 ? -8.489 -3.801 18.364 1.00 94.69 167 LEU A N 1
ATOM 1262 C CA . LEU A 1 167 ? -7.995 -2.440 18.156 1.00 94.69 167 LEU A CA 1
ATOM 1263 C C . LEU A 1 167 ? -6.559 -2.289 18.677 1.00 94.69 167 LEU A C 1
ATOM 1265 O O . LEU A 1 167 ? -5.705 -1.739 17.990 1.00 94.69 167 LEU A O 1
ATOM 1269 N N . LYS A 1 168 ? -6.274 -2.840 19.862 1.00 95.25 168 LYS A N 1
ATOM 1270 C CA . LYS A 1 168 ? -4.931 -2.815 20.443 1.00 95.25 168 LYS A CA 1
ATOM 1271 C C . LYS A 1 168 ? -3.914 -3.581 19.591 1.00 95.25 168 LYS A C 1
ATOM 1273 O O . LYS A 1 168 ? -2.814 -3.077 19.388 1.00 95.25 168 LYS A O 1
ATOM 1278 N N . GLU A 1 169 ? -4.278 -4.760 19.085 1.00 96.19 169 GLU A N 1
ATOM 1279 C CA . GLU A 1 169 ? -3.415 -5.541 18.186 1.00 96.19 169 GLU A CA 1
ATOM 1280 C C . GLU A 1 169 ? -3.033 -4.748 16.932 1.00 96.19 169 GLU A C 1
ATOM 1282 O O . GLU A 1 169 ? -1.858 -4.695 16.574 1.00 96.19 169 GLU A O 1
ATOM 1287 N N . ILE A 1 170 ? -4.011 -4.096 16.298 1.00 96.75 170 ILE A N 1
ATOM 1288 C CA . ILE A 1 170 ? -3.792 -3.298 15.086 1.00 96.75 170 ILE A CA 1
ATOM 1289 C C . ILE A 1 170 ? -2.894 -2.099 15.380 1.00 96.75 170 ILE A C 1
ATOM 1291 O O . ILE A 1 170 ? -1.953 -1.843 14.629 1.00 96.75 170 ILE A O 1
ATOM 1295 N N . SER A 1 171 ? -3.129 -1.383 16.483 1.00 94.81 171 SER A N 1
ATOM 1296 C CA . SER A 1 171 ? -2.277 -0.254 16.860 1.00 94.81 171 SER A CA 1
ATOM 1297 C C . SER A 1 171 ? -0.832 -0.698 17.142 1.00 94.81 171 SER A C 1
ATOM 1299 O O . SER A 1 171 ? 0.116 -0.017 16.738 1.00 94.81 171 SER A O 1
ATOM 1301 N N . ASP A 1 172 ? -0.633 -1.858 17.779 1.00 96.12 172 ASP A N 1
ATOM 1302 C CA . ASP A 1 172 ? 0.700 -2.437 17.985 1.00 96.12 172 ASP A CA 1
ATOM 1303 C C . ASP A 1 172 ? 1.351 -2.846 16.647 1.00 96.12 172 ASP A C 1
ATOM 1305 O O . ASP A 1 172 ? 2.542 -2.601 16.432 1.00 96.12 172 ASP A O 1
ATOM 1309 N N . GLU A 1 173 ? 0.584 -3.411 15.713 1.00 95.69 173 GLU A N 1
ATOM 1310 C CA . GLU A 1 173 ? 1.055 -3.782 14.376 1.00 95.69 173 GLU A CA 1
ATOM 1311 C C . GLU A 1 173 ? 1.469 -2.558 13.541 1.00 95.69 173 GLU A C 1
ATOM 1313 O O . GLU A 1 173 ? 2.581 -2.519 13.003 1.00 95.69 173 GLU A O 1
ATOM 1318 N N . LEU A 1 174 ? 0.640 -1.510 13.505 1.00 95.50 174 LEU A N 1
ATOM 1319 C CA . LEU A 1 174 ? 0.943 -0.235 12.843 1.00 95.50 174 LEU A CA 1
ATOM 1320 C C . LEU A 1 174 ? 2.219 0.407 13.401 1.00 95.50 174 LEU A C 1
ATOM 1322 O O . LEU A 1 174 ? 3.065 0.901 12.641 1.00 95.50 174 LEU A O 1
ATOM 1326 N N . ARG A 1 175 ? 2.399 0.345 14.725 1.00 95.25 175 ARG A N 1
ATOM 1327 C CA . ARG A 1 175 ? 3.609 0.825 15.396 1.00 95.25 175 ARG A CA 1
ATOM 1328 C C . ARG A 1 175 ? 4.838 0.003 15.012 1.00 95.25 175 ARG A C 1
ATOM 1330 O O . ARG A 1 175 ? 5.881 0.585 14.713 1.00 95.25 175 ARG A O 1
ATOM 1337 N N . ASN A 1 176 ? 4.722 -1.323 14.973 1.00 95.19 176 ASN A N 1
ATOM 1338 C CA . ASN A 1 176 ? 5.820 -2.221 14.602 1.00 95.19 176 ASN A CA 1
ATOM 1339 C C . ASN A 1 176 ? 6.250 -2.051 13.136 1.00 95.19 176 ASN A C 1
ATOM 1341 O O . ASN A 1 176 ? 7.442 -2.105 12.834 1.00 95.19 176 ASN A O 1
ATOM 1345 N N . MET A 1 177 ? 5.310 -1.779 12.229 1.00 92.12 177 MET A N 1
ATOM 1346 C CA . MET A 1 177 ? 5.613 -1.450 10.829 1.00 92.12 177 MET A CA 1
ATOM 1347 C C . MET A 1 177 ? 6.224 -0.04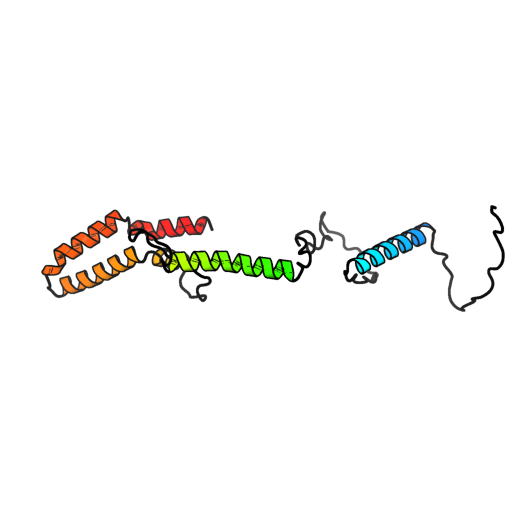7 10.652 1.00 92.12 177 MET A C 1
ATOM 1349 O O . MET A 1 177 ? 6.808 0.267 9.607 1.00 92.12 177 MET A O 1
ATOM 1353 N N . GLY A 1 178 ? 6.106 0.815 11.665 1.00 93.69 178 GLY A N 1
ATOM 1354 C CA . GLY A 1 178 ? 6.527 2.209 11.599 1.00 93.69 178 GLY A CA 1
ATOM 1355 C C . GLY A 1 178 ? 5.676 3.007 10.613 1.00 93.69 178 GLY A C 1
ATOM 1356 O O . GLY A 1 178 ? 6.234 3.675 9.734 1.00 93.69 178 GLY A O 1
ATOM 1357 N N . ALA A 1 179 ? 4.347 2.908 10.745 1.00 93.19 179 ALA A N 1
ATOM 1358 C CA . ALA A 1 179 ? 3.374 3.590 9.892 1.00 93.19 179 ALA A CA 1
ATOM 1359 C C . ALA A 1 179 ? 3.604 5.114 9.826 1.00 93.19 179 ALA A C 1
ATOM 1361 O O . ALA A 1 179 ? 3.540 5.690 8.740 1.00 93.19 179 ALA A O 1
ATOM 1362 N N . ASP A 1 180 ? 4.001 5.744 10.937 1.00 92.81 180 ASP A N 1
ATOM 1363 C CA . ASP A 1 180 ? 4.312 7.184 11.012 1.00 92.81 180 ASP A CA 1
ATOM 1364 C C . ASP A 1 180 ? 5.471 7.604 10.094 1.00 92.81 180 ASP A C 1
ATOM 1366 O O . ASP A 1 180 ? 5.545 8.732 9.608 1.00 92.81 180 ASP A O 1
ATOM 1370 N N . ALA A 1 181 ? 6.396 6.682 9.815 1.00 94.75 181 ALA A N 1
ATOM 1371 C CA . ALA A 1 181 ? 7.551 6.946 8.967 1.00 94.75 181 ALA A CA 1
ATOM 1372 C C . ALA A 1 181 ? 7.248 6.786 7.465 1.00 94.75 181 ALA A C 1
ATOM 1374 O O . ALA A 1 181 ? 8.157 6.974 6.652 1.00 94.75 181 ALA A O 1
ATOM 1375 N N . ALA A 1 182 ? 6.017 6.436 7.072 1.00 93.75 182 ALA A N 1
ATOM 1376 C CA . ALA A 1 182 ? 5.654 6.181 5.677 1.00 93.75 182 ALA A CA 1
ATOM 1377 C C . ALA A 1 182 ? 5.892 7.399 4.769 1.00 93.75 182 ALA A C 1
ATOM 1379 O O . ALA A 1 182 ? 6.505 7.275 3.710 1.00 93.75 182 ALA A O 1
ATOM 1380 N N . GLU A 1 183 ? 5.487 8.592 5.198 1.00 93.06 183 GLU A N 1
ATOM 1381 C CA . GLU A 1 183 ? 5.594 9.810 4.391 1.00 93.06 183 GLU A CA 1
ATOM 1382 C C . GLU A 1 183 ? 7.053 10.322 4.264 1.00 93.06 183 GLU A C 1
ATOM 1384 O O . GLU A 1 183 ? 7.501 10.581 3.142 1.00 93.06 183 GLU A O 1
ATOM 1389 N N . PRO A 1 184 ? 7.879 10.378 5.336 1.00 94.50 184 PRO A N 1
ATOM 1390 C CA . PRO A 1 184 ? 9.321 10.607 5.198 1.00 94.50 184 PRO A CA 1
ATOM 1391 C C . PRO A 1 184 ? 10.033 9.566 4.320 1.00 94.50 184 PRO A C 1
ATOM 1393 O O . PRO A 1 184 ? 10.927 9.921 3.547 1.00 94.50 184 PRO A O 1
ATOM 1396 N N . LYS A 1 185 ? 9.647 8.283 4.408 1.00 92.31 185 LYS A N 1
ATOM 1397 C CA . LYS A 1 185 ? 10.193 7.223 3.544 1.00 92.31 185 LYS A CA 1
ATOM 1398 C C . LYS A 1 185 ? 9.837 7.478 2.079 1.00 92.31 185 LYS A C 1
ATOM 1400 O O . LYS A 1 185 ? 10.734 7.407 1.242 1.00 92.31 185 LYS A O 1
ATOM 1405 N N . ALA A 1 186 ? 8.584 7.825 1.785 1.00 94.00 186 ALA A N 1
ATOM 1406 C CA . ALA A 1 186 ? 8.129 8.170 0.441 1.00 94.00 186 ALA A CA 1
ATOM 1407 C C . ALA A 1 186 ? 8.894 9.375 -0.124 1.00 94.00 186 ALA A C 1
ATOM 1409 O O . ALA A 1 186 ? 9.427 9.298 -1.228 1.00 94.00 186 ALA A O 1
ATOM 1410 N N . ARG A 1 187 ? 9.060 10.447 0.666 1.00 94.31 187 ARG A N 1
ATOM 1411 C CA . ARG A 1 187 ? 9.888 11.606 0.287 1.00 94.31 187 ARG A CA 1
ATOM 1412 C C . ARG A 1 187 ? 11.315 11.212 -0.084 1.00 94.31 187 ARG A C 1
ATOM 1414 O O . ARG A 1 187 ? 11.838 11.690 -1.082 1.00 94.31 187 ARG A O 1
ATOM 1421 N N . ARG A 1 188 ? 11.943 10.330 0.697 1.00 93.75 188 ARG A N 1
ATOM 1422 C CA . ARG A 1 188 ? 13.311 9.860 0.430 1.00 93.75 188 ARG A CA 1
ATOM 1423 C C . ARG A 1 188 ? 13.413 9.044 -0.862 1.00 93.75 188 ARG A C 1
ATOM 1425 O O . ARG A 1 188 ? 14.420 9.159 -1.547 1.00 93.75 188 ARG A O 1
ATOM 1432 N N . ILE A 1 189 ? 12.401 8.236 -1.183 1.00 90.81 189 ILE A N 1
ATOM 1433 C CA . ILE A 1 189 ? 12.343 7.479 -2.444 1.00 90.81 189 ILE A CA 1
ATOM 1434 C C . ILE A 1 189 ? 12.213 8.448 -3.624 1.00 90.81 189 ILE A C 1
ATOM 1436 O O . ILE A 1 189 ? 12.959 8.339 -4.589 1.00 90.81 189 ILE A O 1
ATOM 1440 N N . LEU A 1 190 ? 11.312 9.426 -3.511 1.00 90.19 190 LEU A N 1
ATOM 1441 C CA . LEU A 1 190 ? 11.046 10.409 -4.563 1.00 90.19 190 LEU A CA 1
ATOM 1442 C C . LEU A 1 190 ? 12.191 11.402 -4.779 1.00 90.19 190 LEU A C 1
ATOM 1444 O O . LEU A 1 190 ? 12.395 11.844 -5.898 1.00 90.19 190 LEU A O 1
ATOM 1448 N N . ALA A 1 191 ? 12.964 11.730 -3.744 1.00 90.88 191 ALA A N 1
ATOM 1449 C CA . ALA A 1 191 ? 14.136 12.594 -3.880 1.00 90.88 191 ALA A CA 1
ATOM 1450 C C . ALA A 1 191 ? 15.282 11.951 -4.687 1.00 90.88 191 ALA A C 1
ATOM 1452 O O . ALA A 1 191 ? 16.207 12.653 -5.087 1.00 90.88 191 ALA A O 1
ATOM 1453 N N . GLY A 1 192 ? 15.255 10.626 -4.869 1.00 81.06 192 GLY A N 1
ATOM 1454 C CA . GLY A 1 192 ? 16.249 9.878 -5.642 1.00 81.06 192 GLY A CA 1
ATOM 1455 C C . GLY A 1 192 ? 15.806 9.507 -7.059 1.00 81.06 192 GLY A C 1
ATOM 1456 O O . GLY A 1 192 ? 16.537 8.767 -7.717 1.00 81.06 192 GLY A O 1
ATOM 1457 N N . LEU A 1 193 ? 14.622 9.958 -7.485 1.00 76.44 193 LEU A N 1
ATOM 1458 C CA . LEU A 1 193 ? 14.040 9.713 -8.808 1.00 76.44 193 LEU A CA 1
ATOM 1459 C C . LEU A 1 193 ? 14.282 10.884 -9.766 1.00 76.44 193 LEU A C 1
ATOM 1461 O O . LEU A 1 193 ? 14.367 12.039 -9.290 1.00 76.44 193 LEU A O 1
#

Radius of gyration: 37.63 Å; chains: 1; bounding box: 72×62×105 Å

Sequence (193 aa):
MSDTEVVVDGVDKLQLHGGKDKKLSRKELKKLQKKAEYEKEVMAMGGHVDRQEDDSGEKKEGGGIGAGAELGGQFAVSQQAKSVAQMTQLENAVDIKTTLLKHIAARKLAIPPNIDLLYCEQEIEVDSTSAIDTVVKSDKHRLALIDEEAELTKKLEGGDVSVGERLKEISDELRNMGADAAEPKARRILAGL

Foldseek 3Di:
DDDDDDDDDDPDDDDDDDDDPPPDDPVRVVVVVVVVVVCVVCVVVVHDDDDDDDDDDDDDDDDPPCNPDPPPPPPPPPPPVQPPVRVVVVVVVVVVVLVVLVCVQVCVDPDDPPDDDDDDNDDDDDDPQDQLNVQLVVPVVLVVLVVVLVVLVVVVVVVPPVSVVVNVVSVVVCVVVVNVCSSVVSVVVVVVD

pLDDT: mean 71.15, std 21.67, range [30.94, 96.75]

Organism: Anisakis simplex (NCBI:txid6269)

InterPro domains:
  IPR050611 ABCF protein [PTHR19211] (97-193)